Protein AF-A0A0R2QLJ0-F1 (afdb_monomer_lite)

Radius of gyration: 18.12 Å; chains: 1; bounding box: 37×54×50 Å

Secondary structure (DSSP, 8-state):
-----------S---HHHHHHHHHHHHHHHHHHHHHHHHHHHHHHHHHHHHHHHSB--HHHHHHHHHHHHHHHHHHHHHTTS--SPPPSSSPPTT------PPP--B--HHHHHHHHHHHHHHHHHHHHHHHHHHHHHHHHHHHHHHHS---HHHHHHHHHHHHHHHHHHHHHTTS--SPP-----------------PPPP-

Foldseek 3Di:
DAFFDDDFDFDFFDDLVLLVCLQVLLVVLVVVLVVLLVVLLVLLVVQLVVCLPPQFGDPVNLVSLQQSLQQLLQSLCSLLVRDRDRGDPTGDDPPDPRRGDDDFDGGHDNVLSVCLVVLCPVLVVVLVVLVVVSVVLSVVQSVCCNVPSGGDPVSNVSSVLSSSLVSQSSCSSSRRDSDRRDSDDDDNPPPPPPPPPDDDDDD

pLDDT: mean 75.76, std 16.88, range [31.5, 94.94]

Sequence (203 aa):
MTHPTLDVTNTPQRNRLTVAFRAILAIPHAVVLNIWDNLIQIVAVIQWFIILFTGKRNKGIWTLQNSWLSYAARVESYGALLYDKWPSFGEPTADDIIRYSFEYKAEASRASNFFRIILVIPAFFVYIFLVLCGIFVAVVSWFAILFTGRHSQGMFNFLLKVTRYSMSIRAYMALMTDEYPTTRVQPAAIAPRPATNWAPPTV

Structure (mmCIF, N/CA/C/O backbone):
data_AF-A0A0R2QLJ0-F1
#
_entry.id   AF-A0A0R2QLJ0-F1
#
loop_
_atom_site.group_PDB
_atom_site.id
_atom_site.type_symbol
_atom_site.label_atom_id
_atom_site.label_alt_id
_atom_site.label_comp_id
_atom_site.label_asym_id
_atom_site.label_entity_id
_atom_site.label_seq_id
_atom_site.pdbx_PDB_ins_code
_atom_site.Cartn_x
_atom_site.Cartn_y
_atom_site.Cartn_z
_atom_site.occupancy
_atom_site.B_iso_or_equiv
_atom_site.auth_seq_id
_atom_site.auth_comp_id
_atom_site.auth_asym_id
_atom_site.auth_atom_id
_atom_site.pdbx_PDB_model_num
ATOM 1 N N . MET A 1 1 ? -20.482 -0.252 -2.252 1.00 31.50 1 MET A N 1
ATOM 2 C CA . MET A 1 1 ? -19.374 -1.137 -2.675 1.00 31.50 1 MET A CA 1
ATOM 3 C C . MET A 1 1 ? -18.453 -0.261 -3.497 1.00 31.50 1 MET A C 1
ATOM 5 O O . MET A 1 1 ? -18.813 0.100 -4.607 1.00 31.50 1 MET A O 1
ATOM 9 N N . THR A 1 2 ? -17.380 0.234 -2.892 1.00 35.88 2 THR A N 1
ATOM 10 C CA . THR A 1 2 ? -16.581 1.349 -3.416 1.00 35.88 2 THR A CA 1
ATOM 11 C C . THR A 1 2 ? -15.132 0.897 -3.389 1.00 35.88 2 THR A C 1
ATOM 13 O O . THR A 1 2 ? -14.506 0.835 -2.331 1.00 35.88 2 THR A O 1
ATOM 16 N N . HIS A 1 3 ? -14.666 0.458 -4.559 1.00 37.94 3 HIS A N 1
ATOM 17 C CA . HIS A 1 3 ? -13.358 -0.146 -4.750 1.00 37.94 3 HIS A CA 1
ATOM 18 C C . HIS A 1 3 ? -12.415 0.869 -5.397 1.00 37.94 3 HIS A C 1
ATOM 20 O O . HIS A 1 3 ? -12.797 1.541 -6.353 1.00 37.94 3 HIS A O 1
ATOM 26 N N . PRO A 1 4 ? -11.182 0.965 -4.915 1.00 40.06 4 PRO A N 1
ATOM 27 C CA . PRO A 1 4 ? -10.188 1.866 -5.471 1.00 40.06 4 PRO A CA 1
ATOM 28 C C . PRO A 1 4 ? -9.694 1.431 -6.860 1.00 40.06 4 PRO A C 1
ATOM 30 O O . PRO A 1 4 ? -9.371 0.267 -7.111 1.00 40.06 4 PRO A O 1
ATOM 33 N N . THR A 1 5 ? -9.631 2.395 -7.776 1.00 42.91 5 THR A N 1
ATOM 34 C CA . THR A 1 5 ? -9.367 2.180 -9.201 1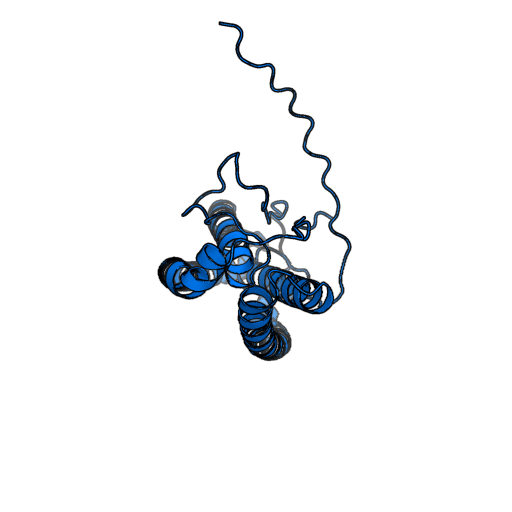.00 42.91 5 THR A CA 1
ATOM 35 C C . THR A 1 5 ? -7.965 2.627 -9.599 1.00 42.91 5 THR A C 1
ATOM 37 O O . THR A 1 5 ? -7.615 3.799 -9.492 1.00 42.91 5 THR A O 1
ATOM 40 N N . LEU A 1 6 ? -7.171 1.683 -10.104 1.00 45.69 6 LEU A N 1
ATOM 41 C CA . LEU A 1 6 ? -5.916 1.931 -10.815 1.00 45.69 6 LEU A CA 1
ATOM 42 C C . LEU A 1 6 ? -6.196 1.795 -12.318 1.00 45.69 6 LEU A C 1
ATOM 44 O O . LEU A 1 6 ? -6.151 0.672 -12.835 1.00 45.69 6 LEU A O 1
ATOM 48 N N . ASP A 1 7 ? -6.521 2.909 -12.981 1.00 43.34 7 ASP A N 1
ATOM 49 C CA . ASP A 1 7 ? -6.576 2.999 -14.444 1.00 43.34 7 ASP A CA 1
ATOM 50 C C . ASP A 1 7 ? -5.200 3.401 -14.966 1.00 43.34 7 ASP A C 1
ATOM 52 O O . ASP A 1 7 ? -4.747 4.536 -14.824 1.00 43.34 7 ASP A O 1
ATOM 56 N N . VAL A 1 8 ? -4.508 2.421 -15.537 1.00 49.94 8 VAL A N 1
ATOM 57 C CA . VAL A 1 8 ? -3.192 2.592 -16.138 1.00 49.94 8 VAL A CA 1
ATOM 58 C C . VAL A 1 8 ? -3.281 2.032 -17.552 1.00 49.94 8 VAL A C 1
ATOM 60 O O . VAL A 1 8 ? -3.382 0.821 -17.750 1.00 49.94 8 VAL A O 1
ATOM 63 N N . THR A 1 9 ? -3.294 2.911 -18.547 1.00 45.94 9 THR A N 1
ATOM 64 C CA . THR A 1 9 ? -3.249 2.540 -19.964 1.00 45.94 9 THR A CA 1
ATOM 65 C C . THR A 1 9 ? -1.813 2.202 -20.362 1.00 45.94 9 THR A C 1
ATOM 67 O O . THR A 1 9 ? -0.884 2.941 -20.043 1.00 45.94 9 THR A O 1
ATOM 70 N N . ASN A 1 10 ? -1.612 1.077 -21.057 1.00 44.88 10 ASN A N 1
ATOM 71 C CA . ASN A 1 10 ? -0.296 0.687 -21.568 1.00 44.88 10 ASN A CA 1
ATOM 72 C C . ASN A 1 10 ? 0.113 1.644 -22.701 1.00 44.88 10 ASN A C 1
ATOM 74 O O . ASN A 1 10 ? -0.479 1.621 -23.780 1.00 44.88 10 ASN A O 1
ATOM 78 N N . THR A 1 11 ? 1.102 2.501 -22.453 1.00 53.47 11 THR A N 1
ATOM 79 C CA . THR A 1 11 ? 1.698 3.368 -23.472 1.00 53.47 11 THR A CA 1
ATOM 80 C C . THR A 1 11 ? 2.686 2.558 -24.323 1.00 53.47 11 THR A C 1
ATOM 82 O O . THR A 1 11 ? 3.683 2.059 -23.797 1.00 53.47 11 THR A O 1
ATOM 85 N N . PRO A 1 12 ? 2.474 2.440 -25.649 1.00 50.03 12 PRO A N 1
ATOM 86 C CA . PRO A 1 12 ? 3.255 1.546 -26.509 1.00 50.03 12 PRO A CA 1
ATOM 87 C C . PRO A 1 12 ? 4.723 1.961 -26.713 1.00 50.03 12 PRO A C 1
ATOM 89 O O . PRO A 1 12 ? 5.496 1.175 -27.261 1.00 50.03 12 PRO A O 1
ATOM 92 N N . GLN A 1 13 ? 5.128 3.158 -26.278 1.00 51.59 13 GLN A N 1
ATOM 93 C CA . GLN A 1 13 ? 6.485 3.671 -26.456 1.00 51.59 13 GLN A CA 1
ATOM 94 C C . GLN A 1 13 ? 6.996 4.284 -25.149 1.00 51.59 13 GLN A C 1
ATOM 96 O O . GLN A 1 13 ? 6.605 5.383 -24.762 1.00 51.59 13 GLN A O 1
ATOM 101 N N . ARG A 1 14 ? 7.868 3.550 -24.450 1.00 58.75 14 ARG A N 1
ATOM 102 C CA . ARG A 1 14 ? 8.520 4.012 -23.217 1.00 58.75 14 ARG A CA 1
ATOM 103 C C . ARG A 1 14 ? 9.930 4.513 -23.487 1.00 58.75 14 ARG A C 1
ATOM 105 O O . ARG A 1 14 ? 10.692 3.883 -24.219 1.00 58.75 14 ARG A O 1
ATOM 112 N N . ASN A 1 15 ? 10.300 5.622 -22.847 1.00 64.81 15 ASN A N 1
ATOM 113 C CA . ASN A 1 15 ? 11.662 6.140 -22.910 1.00 64.81 15 ASN A CA 1
ATOM 114 C C . ASN A 1 15 ? 12.610 5.224 -22.114 1.00 64.81 15 ASN A C 1
ATOM 116 O O . ASN A 1 15 ? 12.485 5.077 -20.896 1.00 64.81 15 ASN A O 1
ATOM 120 N N . ARG A 1 16 ? 13.563 4.604 -22.819 1.00 68.88 16 ARG A N 1
ATOM 121 C CA . ARG A 1 16 ? 14.495 3.601 -22.278 1.00 68.88 16 ARG A CA 1
ATOM 122 C C . ARG A 1 16 ? 15.349 4.154 -21.136 1.00 68.88 16 ARG A C 1
ATOM 124 O O . ARG A 1 16 ? 15.587 3.444 -20.165 1.00 68.88 16 ARG A O 1
ATOM 131 N N . LEU A 1 17 ? 15.750 5.426 -21.217 1.00 62.66 17 LEU A N 1
ATOM 132 C CA . LEU A 1 17 ? 16.554 6.088 -20.183 1.00 62.66 17 LEU A CA 1
ATOM 133 C C . LEU A 1 17 ? 15.777 6.226 -18.871 1.00 62.66 17 LEU A C 1
ATOM 135 O O . LEU A 1 17 ? 16.282 5.868 -17.811 1.00 62.66 17 LEU A O 1
ATOM 139 N N . THR A 1 18 ? 14.518 6.660 -18.937 1.00 68.25 18 THR A N 1
ATOM 140 C CA . THR A 1 18 ? 13.661 6.789 -17.751 1.00 68.25 18 THR A CA 1
ATOM 141 C C . THR A 1 18 ? 13.428 5.435 -17.080 1.00 68.25 18 THR A C 1
ATOM 143 O O . THR A 1 18 ? 13.409 5.356 -15.856 1.00 68.25 18 THR A O 1
ATOM 146 N N . VAL A 1 19 ? 13.309 4.357 -17.863 1.00 72.00 19 VAL A N 1
ATOM 147 C CA . VAL A 1 19 ? 13.168 2.986 -17.346 1.00 72.00 19 VAL A CA 1
ATOM 148 C C . VAL A 1 19 ? 14.468 2.492 -16.708 1.00 72.00 19 VAL A C 1
ATOM 150 O O . VAL A 1 19 ? 14.417 1.924 -15.620 1.00 72.00 19 VAL A O 1
ATOM 153 N N . ALA A 1 20 ? 15.627 2.752 -17.323 1.00 74.88 20 ALA A N 1
ATOM 154 C CA . ALA A 1 20 ? 16.933 2.352 -16.794 1.00 74.88 20 ALA A CA 1
ATOM 155 C C . ALA A 1 20 ? 17.200 2.944 -15.401 1.00 74.88 20 ALA A C 1
ATOM 157 O O . ALA A 1 20 ? 17.499 2.210 -14.461 1.00 74.88 20 ALA A O 1
ATOM 158 N N . PHE A 1 21 ? 17.008 4.257 -15.241 1.00 79.25 21 PHE A N 1
ATOM 159 C CA . PHE A 1 21 ? 17.232 4.938 -13.961 1.00 79.25 21 PHE A CA 1
ATOM 160 C C . PHE A 1 21 ? 16.144 4.661 -12.924 1.00 79.25 21 PHE A C 1
ATOM 162 O O . PHE A 1 21 ? 16.343 4.913 -11.737 1.00 79.25 21 PHE A O 1
ATOM 169 N N . ARG A 1 22 ? 15.005 4.105 -13.339 1.00 79.19 22 ARG A N 1
ATOM 170 C CA . ARG A 1 22 ? 13.835 3.910 -12.484 1.00 79.19 22 ARG A CA 1
ATOM 171 C C . ARG A 1 22 ? 14.101 3.081 -11.235 1.00 79.19 22 ARG A C 1
ATOM 173 O O . ARG A 1 22 ? 13.560 3.402 -10.184 1.00 79.19 22 ARG A O 1
ATOM 180 N N . ALA A 1 23 ? 14.924 2.038 -11.347 1.00 75.56 23 ALA A N 1
ATOM 181 C CA . ALA A 1 23 ? 15.266 1.178 -10.217 1.00 75.56 23 ALA A CA 1
ATOM 182 C C . ALA A 1 23 ? 16.005 1.963 -9.121 1.00 75.56 23 ALA A C 1
ATOM 184 O O . ALA A 1 23 ? 15.660 1.850 -7.951 1.00 75.56 23 ALA A O 1
ATOM 185 N N . ILE A 1 24 ? 16.953 2.820 -9.513 1.00 82.25 24 ILE A N 1
ATOM 186 C CA . ILE A 1 24 ? 17.704 3.696 -8.599 1.00 82.25 24 ILE A CA 1
ATOM 187 C C . ILE A 1 24 ? 16.774 4.763 -8.015 1.00 82.25 24 ILE A C 1
ATOM 189 O O . ILE A 1 24 ? 16.741 5.001 -6.812 1.00 82.25 24 ILE A O 1
ATOM 193 N N . LEU A 1 25 ? 15.967 5.368 -8.879 1.00 83.56 25 LEU A N 1
ATOM 194 C CA . LEU A 1 25 ? 14.990 6.395 -8.545 1.00 83.56 25 LEU A CA 1
ATOM 195 C C . LEU A 1 25 ? 13.876 5.908 -7.601 1.00 83.56 25 LEU A C 1
ATOM 197 O O . LEU A 1 25 ? 13.294 6.705 -6.871 1.00 83.56 25 LEU A O 1
ATOM 201 N N . ALA A 1 26 ? 13.584 4.608 -7.586 1.00 81.94 26 ALA A N 1
ATOM 202 C CA . ALA A 1 26 ? 12.632 4.015 -6.657 1.00 81.94 26 ALA A CA 1
ATOM 203 C C . ALA A 1 26 ? 13.200 3.859 -5.234 1.00 81.94 26 ALA A C 1
ATOM 205 O O . ALA A 1 26 ? 12.416 3.765 -4.292 1.00 81.94 26 ALA A O 1
ATOM 206 N N . ILE A 1 27 ? 14.529 3.865 -5.048 1.00 85.38 27 ILE A N 1
ATOM 207 C CA . ILE A 1 27 ? 15.171 3.618 -3.744 1.00 85.38 27 ILE A CA 1
ATOM 208 C C . ILE A 1 27 ? 14.756 4.658 -2.688 1.00 85.38 27 ILE A C 1
ATOM 210 O O . ILE A 1 27 ? 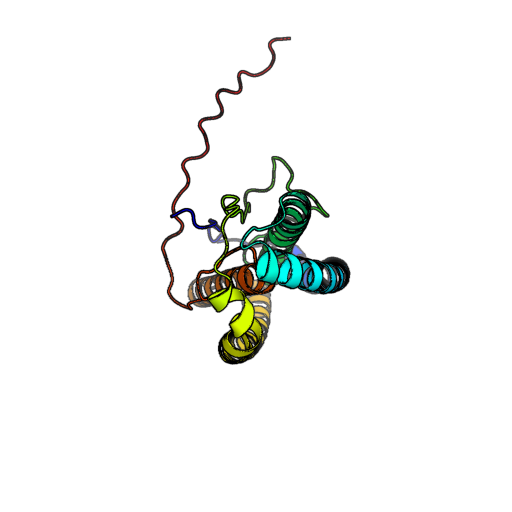14.312 4.240 -1.617 1.00 85.38 27 ILE A O 1
ATOM 214 N N . PRO A 1 28 ? 14.804 5.984 -2.946 1.00 87.75 28 PRO A N 1
ATOM 215 C CA . PRO A 1 28 ? 14.352 6.973 -1.964 1.00 87.75 28 PRO A CA 1
ATOM 216 C C . PRO A 1 28 ? 12.890 6.764 -1.554 1.00 87.75 28 PRO A C 1
ATOM 218 O O . PRO A 1 28 ? 12.556 6.822 -0.372 1.00 87.75 28 PRO A O 1
ATOM 221 N N . HIS A 1 29 ? 12.020 6.445 -2.517 1.00 85.19 29 HIS A N 1
ATOM 222 C CA . HIS A 1 29 ? 10.616 6.156 -2.237 1.00 85.19 29 HIS A CA 1
ATOM 223 C C . HIS A 1 29 ? 10.430 4.872 -1.431 1.00 85.19 29 HIS A C 1
ATOM 225 O O . HIS A 1 29 ? 9.579 4.850 -0.545 1.00 85.19 29 HIS A O 1
ATOM 231 N N . ALA A 1 30 ? 11.230 3.835 -1.690 1.00 84.62 30 ALA A N 1
ATOM 232 C CA . ALA A 1 30 ? 11.204 2.593 -0.929 1.00 84.62 30 ALA A CA 1
ATOM 233 C C . ALA A 1 30 ? 11.598 2.822 0.538 1.00 84.62 30 ALA A C 1
ATOM 235 O O . ALA A 1 30 ? 10.930 2.305 1.429 1.00 84.62 30 ALA A O 1
ATOM 236 N N . VAL A 1 31 ? 12.623 3.643 0.797 1.00 87.56 31 VAL A N 1
ATOM 237 C CA . VAL A 1 31 ? 13.039 4.004 2.164 1.00 87.56 31 VAL A CA 1
ATOM 238 C C . VAL A 1 31 ? 11.933 4.776 2.884 1.00 87.56 31 VAL A C 1
ATOM 240 O O . VAL A 1 31 ? 11.544 4.402 3.988 1.00 87.56 31 VAL A O 1
ATOM 243 N N . VAL A 1 32 ? 11.374 5.812 2.247 1.00 88.69 32 VAL A N 1
ATOM 244 C CA . VAL A 1 32 ? 10.276 6.601 2.831 1.00 88.69 32 VAL A CA 1
ATOM 245 C C . VAL A 1 32 ? 9.053 5.725 3.100 1.00 88.69 32 VAL A C 1
ATOM 247 O O . VAL A 1 32 ? 8.465 5.810 4.175 1.00 88.69 32 VAL A O 1
ATOM 250 N N . LEU A 1 33 ? 8.683 4.862 2.150 1.00 87.19 33 LEU A N 1
ATOM 251 C CA . LEU A 1 33 ? 7.556 3.951 2.312 1.00 87.19 33 LEU A CA 1
ATOM 252 C C . LEU A 1 33 ? 7.800 2.966 3.457 1.00 87.19 33 LEU A C 1
ATOM 254 O O . LEU A 1 33 ? 6.891 2.730 4.238 1.00 87.19 33 LEU A O 1
ATOM 258 N N . ASN A 1 34 ? 9.023 2.454 3.615 1.00 87.75 34 ASN A N 1
ATOM 259 C CA . ASN A 1 34 ? 9.358 1.549 4.710 1.00 87.75 34 ASN A CA 1
ATOM 260 C C . ASN A 1 34 ? 9.216 2.229 6.082 1.00 87.75 34 ASN A C 1
ATOM 262 O O . ASN A 1 34 ? 8.609 1.668 6.992 1.00 87.75 34 ASN A O 1
ATOM 266 N N . ILE A 1 35 ? 9.705 3.462 6.227 1.00 90.88 35 ILE A N 1
ATOM 267 C CA . ILE A 1 35 ? 9.542 4.241 7.465 1.00 90.88 35 ILE A CA 1
ATOM 268 C C . ILE A 1 35 ? 8.052 4.471 7.754 1.00 90.88 35 ILE A C 1
ATOM 270 O O . ILE A 1 35 ? 7.593 4.274 8.882 1.00 90.88 35 ILE A O 1
ATOM 274 N N . TRP A 1 36 ? 7.281 4.846 6.732 1.00 90.38 36 TRP A N 1
ATOM 275 C CA . TRP A 1 36 ? 5.857 5.123 6.890 1.00 90.38 36 TRP A CA 1
ATOM 276 C C . TRP A 1 36 ? 5.048 3.849 7.189 1.00 90.38 36 TRP A C 1
ATOM 278 O O . TRP A 1 36 ? 4.169 3.887 8.043 1.00 90.38 36 TRP A O 1
ATOM 288 N N . ASP A 1 37 ? 5.397 2.708 6.584 1.00 87.75 37 ASP A N 1
ATOM 289 C CA . ASP A 1 37 ? 4.817 1.387 6.870 1.00 87.75 37 ASP A CA 1
ATOM 290 C C . ASP A 1 37 ? 4.989 1.014 8.351 1.00 87.75 37 ASP A C 1
ATOM 292 O O . ASP A 1 37 ? 4.034 0.568 8.990 1.00 87.75 37 ASP A O 1
ATOM 296 N N . ASN A 1 38 ? 6.179 1.239 8.920 1.00 91.19 38 A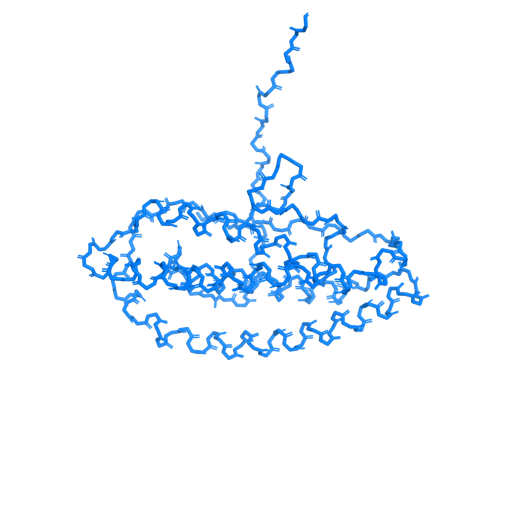SN A N 1
ATOM 297 C CA . ASN A 1 38 ? 6.439 0.994 10.341 1.00 91.19 38 ASN A CA 1
ATOM 298 C C . ASN A 1 38 ? 5.576 1.896 11.239 1.00 91.19 38 ASN A C 1
ATOM 300 O O . ASN A 1 38 ? 4.969 1.419 12.199 1.00 91.19 38 ASN A O 1
ATOM 304 N N . LEU A 1 39 ? 5.457 3.185 10.902 1.00 92.88 39 LEU A N 1
ATOM 305 C CA . LEU A 1 39 ? 4.575 4.107 11.624 1.00 92.88 39 LEU A CA 1
ATOM 306 C C . LEU A 1 39 ? 3.113 3.639 11.576 1.00 92.88 39 LEU A C 1
ATOM 308 O O . LEU A 1 39 ? 2.429 3.629 12.601 1.00 92.88 39 LEU A O 1
ATOM 312 N N . ILE A 1 40 ? 2.635 3.218 10.403 1.00 93.12 40 ILE A N 1
ATOM 313 C CA . ILE A 1 40 ? 1.267 2.722 10.241 1.00 93.12 40 ILE A CA 1
ATOM 314 C C . ILE A 1 40 ? 1.033 1.440 11.030 1.00 93.12 40 ILE A C 1
ATOM 316 O O . ILE A 1 40 ? -0.053 1.294 11.581 1.00 93.12 40 ILE A O 1
ATOM 320 N N . GLN A 1 41 ? 2.016 0.547 11.157 1.00 90.06 41 GLN A N 1
ATOM 321 C CA . GLN A 1 41 ? 1.879 -0.642 12.004 1.00 90.06 41 GLN A CA 1
ATOM 322 C C . GLN A 1 41 ? 1.674 -0.273 13.475 1.00 90.06 41 GLN A C 1
ATOM 324 O O . GLN A 1 41 ? 0.766 -0.803 14.113 1.00 90.06 41 GLN A O 1
ATOM 329 N N . ILE A 1 42 ? 2.444 0.682 13.999 1.00 93.94 42 ILE A N 1
ATOM 330 C CA . ILE A 1 42 ? 2.288 1.159 15.383 1.00 93.94 42 ILE A CA 1
ATOM 331 C C . ILE A 1 42 ? 0.883 1.741 15.584 1.00 93.94 42 ILE A C 1
ATOM 333 O O . ILE A 1 42 ? 0.166 1.385 16.520 1.00 93.94 42 ILE A O 1
ATOM 337 N N . VAL A 1 43 ? 0.454 2.602 14.662 1.00 94.94 43 VAL A N 1
ATOM 338 C CA . VAL A 1 43 ? -0.867 3.233 14.704 1.00 94.94 43 VAL A CA 1
ATOM 339 C C . VAL A 1 43 ? -1.999 2.206 14.520 1.00 94.94 43 VAL A C 1
ATOM 341 O O . VAL A 1 43 ? -3.050 2.319 15.153 1.00 94.94 43 VAL A O 1
ATOM 344 N N . ALA A 1 44 ? -1.791 1.171 13.705 1.00 92.94 44 ALA A N 1
ATOM 345 C CA . ALA A 1 44 ? -2.743 0.086 13.493 1.00 92.94 44 ALA A CA 1
ATOM 346 C C . ALA A 1 44 ? -2.946 -0.750 14.760 1.00 92.94 44 ALA A C 1
ATOM 348 O O . ALA A 1 44 ? -4.078 -1.134 15.041 1.00 92.94 44 ALA A O 1
ATOM 349 N N . VAL A 1 45 ? -1.900 -0.973 15.565 1.00 93.88 45 VAL A N 1
ATOM 350 C CA . VAL A 1 45 ? -2.029 -1.633 16.876 1.00 93.88 45 VAL A CA 1
ATOM 351 C C . VAL A 1 45 ? -2.915 -0.807 17.810 1.00 93.88 45 VAL A C 1
ATOM 353 O O . VAL A 1 45 ? -3.817 -1.352 18.445 1.00 93.88 45 VAL A O 1
ATOM 356 N N . ILE A 1 46 ? -2.739 0.518 17.844 1.00 94.69 46 ILE A N 1
ATOM 357 C CA . ILE A 1 46 ? -3.608 1.413 18.626 1.00 94.69 46 ILE A CA 1
ATOM 358 C C . ILE A 1 46 ? -5.059 1.309 18.133 1.00 94.69 46 ILE A C 1
ATOM 360 O O . ILE A 1 46 ? -5.980 1.110 18.928 1.00 94.69 46 ILE A O 1
ATOM 364 N N . GLN A 1 47 ? -5.276 1.384 16.816 1.00 93.38 47 GLN A N 1
ATOM 365 C CA . GLN A 1 47 ? -6.604 1.236 16.217 1.00 93.38 47 GLN A CA 1
ATOM 366 C C . GLN A 1 47 ? -7.226 -0.140 16.492 1.00 93.38 47 GLN A C 1
ATOM 368 O O . GLN A 1 47 ? -8.434 -0.222 16.714 1.00 93.38 47 GLN A O 1
ATOM 373 N N . TRP A 1 48 ? -6.426 -1.206 16.537 1.00 94.56 48 TRP A N 1
ATOM 374 C CA . TRP A 1 48 ? -6.886 -2.553 16.857 1.00 94.56 48 TRP A CA 1
ATOM 375 C C . TRP A 1 48 ? -7.512 -2.613 18.248 1.00 94.56 48 TRP A C 1
ATOM 377 O O . TRP A 1 48 ? -8.619 -3.137 18.382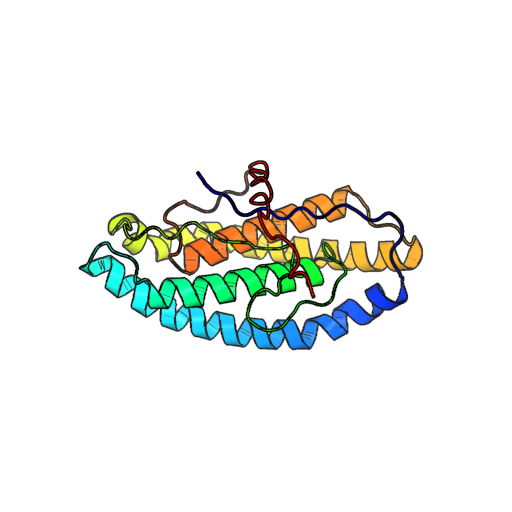 1.00 94.56 48 TRP A O 1
ATOM 387 N N . PHE A 1 49 ? -6.875 -2.008 19.258 1.00 94.75 49 PHE A N 1
ATOM 388 C CA . PHE A 1 49 ? -7.453 -1.901 20.600 1.00 94.75 49 PHE A CA 1
ATOM 389 C C . PHE A 1 49 ? -8.712 -1.031 20.609 1.00 94.75 49 PHE A C 1
ATOM 391 O O . PHE A 1 49 ? -9.728 -1.436 21.174 1.00 94.75 49 PHE A O 1
ATOM 398 N N . ILE A 1 50 ? -8.688 0.128 19.940 1.00 92.25 50 ILE A N 1
ATOM 399 C CA . ILE A 1 50 ? -9.863 1.009 19.844 1.00 92.25 50 ILE A CA 1
ATOM 400 C C . ILE A 1 50 ? -11.061 0.238 19.279 1.00 92.25 50 ILE A C 1
ATOM 402 O O . ILE A 1 50 ? -12.137 0.259 19.876 1.00 92.25 50 ILE A O 1
ATOM 406 N N . ILE A 1 51 ? -10.884 -0.485 18.173 1.00 93.25 51 ILE A N 1
ATOM 407 C CA . ILE A 1 51 ? -11.948 -1.276 17.547 1.00 93.25 51 ILE A CA 1
ATOM 408 C C . ILE A 1 51 ? -12.368 -2.436 18.449 1.00 93.25 51 ILE A C 1
ATOM 410 O O . ILE A 1 51 ? -13.562 -2.709 18.569 1.00 93.25 51 ILE A O 1
ATOM 414 N N . LEU A 1 52 ? -11.427 -3.100 19.123 1.00 92.81 52 LEU A N 1
ATOM 415 C CA . LEU A 1 52 ? -11.744 -4.203 20.025 1.00 92.81 52 LEU A CA 1
ATOM 416 C C . LEU A 1 52 ? -12.669 -3.764 21.164 1.00 92.81 52 LEU A C 1
ATOM 418 O O . LEU A 1 52 ? -13.584 -4.512 21.502 1.00 92.81 52 LEU A O 1
ATOM 422 N N . PHE A 1 53 ? -12.487 -2.567 21.728 1.00 92.38 53 PHE A N 1
ATOM 423 C CA . PHE A 1 53 ? -13.330 -2.063 22.819 1.00 92.38 53 PHE A CA 1
ATOM 424 C C . PHE A 1 53 ? -14.592 -1.346 22.332 1.00 92.38 53 PHE A C 1
ATOM 426 O O . PHE A 1 53 ? -15.666 -1.564 22.887 1.00 92.38 53 PHE A O 1
ATOM 433 N N . THR A 1 54 ? -14.487 -0.520 21.289 1.00 91.81 54 THR A N 1
ATOM 434 C CA . THR A 1 54 ? -15.577 0.373 20.856 1.00 91.81 54 THR A CA 1
ATOM 435 C C . THR A 1 54 ? -16.405 -0.171 19.693 1.00 91.81 54 THR A C 1
ATOM 437 O O . THR A 1 54 ? -17.510 0.312 19.457 1.00 91.81 54 THR A O 1
ATOM 440 N N . GLY A 1 55 ? -15.877 -1.134 18.929 1.00 90.56 55 GLY A N 1
ATOM 441 C CA . GLY A 1 55 ? -16.447 -1.550 17.643 1.00 90.56 55 GLY A CA 1
ATOM 442 C C . GLY A 1 55 ? -16.404 -0.459 16.565 1.00 90.56 55 GLY A C 1
ATOM 443 O O . GLY A 1 55 ? -17.051 -0.602 15.529 1.00 90.56 55 GLY A O 1
ATOM 444 N N . LYS A 1 56 ? -15.677 0.645 16.800 1.00 90.50 56 LYS A N 1
ATOM 445 C CA . LYS A 1 56 ? -15.614 1.795 15.897 1.00 90.50 56 LYS A CA 1
ATOM 446 C C . LYS A 1 56 ? -14.177 2.115 15.494 1.00 90.50 56 LYS A C 1
ATOM 448 O O . LYS A 1 56 ? -13.264 2.071 16.315 1.00 90.50 56 LYS A O 1
ATOM 453 N N . ARG A 1 57 ? -13.975 2.463 14.223 1.00 90.06 57 ARG A N 1
ATOM 454 C CA . ARG A 1 57 ? -12.709 2.993 13.702 1.00 90.06 57 ARG A CA 1
ATOM 455 C C . ARG A 1 57 ? -12.532 4.439 14.155 1.00 90.06 57 ARG A C 1
ATOM 457 O O . ARG A 1 57 ? -13.499 5.195 14.241 1.00 90.06 57 ARG A O 1
ATOM 464 N N . ASN A 1 58 ? -11.291 4.835 14.422 1.00 93.56 58 ASN A N 1
ATOM 465 C CA . ASN A 1 58 ? -10.972 6.221 14.737 1.00 93.56 58 ASN A CA 1
ATOM 466 C C . ASN A 1 58 ? -10.770 7.009 13.435 1.00 93.56 58 ASN A C 1
ATOM 468 O O . ASN A 1 58 ? -9.957 6.629 12.596 1.00 93.56 58 ASN A O 1
ATOM 472 N N . LYS A 1 59 ? -11.483 8.129 13.278 1.00 89.19 59 LYS A N 1
ATOM 473 C CA . LYS A 1 59 ? -11.410 8.945 12.058 1.00 89.19 59 LYS A CA 1
ATOM 474 C C . LYS A 1 59 ? -10.021 9.546 11.824 1.00 89.19 59 LYS A C 1
ATOM 476 O O . LYS A 1 59 ? -9.564 9.552 10.691 1.00 89.19 59 LYS A O 1
ATOM 481 N N . GLY A 1 60 ? -9.348 10.033 12.868 1.00 88.31 60 GLY A N 1
ATOM 482 C CA . GLY A 1 60 ? -8.027 10.658 12.747 1.00 88.31 60 GLY A CA 1
ATOM 483 C C . GLY A 1 60 ? -6.957 9.665 12.299 1.00 88.31 60 GLY A C 1
ATOM 484 O O . GLY A 1 60 ? -6.209 9.940 11.363 1.00 88.31 60 GLY A O 1
ATOM 485 N N . ILE A 1 61 ? -6.949 8.477 12.909 1.00 90.38 61 ILE A N 1
ATOM 486 C CA . ILE A 1 61 ? -6.060 7.387 12.494 1.00 90.38 61 ILE A CA 1
ATOM 487 C C . ILE A 1 61 ? -6.368 6.954 11.058 1.00 90.38 61 ILE A C 1
ATOM 489 O O . ILE A 1 61 ? -5.455 6.830 10.244 1.00 90.38 61 ILE A O 1
ATOM 493 N N . TRP A 1 62 ? -7.646 6.760 10.732 1.00 88.19 62 TRP A N 1
ATOM 494 C CA . TRP A 1 62 ? -8.046 6.342 9.394 1.00 88.19 62 TRP A CA 1
ATOM 495 C C . TRP A 1 62 ? -7.614 7.350 8.322 1.00 88.19 62 TRP A C 1
ATOM 497 O O . TRP A 1 62 ? -7.142 6.938 7.266 1.00 88.19 62 TRP A O 1
ATOM 507 N N . THR A 1 63 ? -7.710 8.659 8.589 1.00 86.62 63 THR A N 1
ATOM 508 C CA . THR A 1 63 ? -7.238 9.698 7.659 1.00 86.62 63 THR A CA 1
ATOM 509 C C . THR A 1 63 ? -5.744 9.549 7.382 1.00 86.62 63 THR A C 1
ATOM 511 O O . THR A 1 63 ? -5.352 9.505 6.220 1.00 86.62 63 THR A O 1
ATOM 514 N N . LEU A 1 64 ? -4.922 9.381 8.426 1.00 88.62 64 LEU A N 1
ATOM 515 C CA . LEU A 1 64 ? -3.480 9.157 8.278 1.00 88.62 64 LEU A CA 1
ATOM 516 C C . LEU A 1 64 ? -3.180 7.890 7.459 1.00 88.62 64 LEU A C 1
ATOM 518 O O . LEU A 1 64 ? -2.340 7.906 6.558 1.00 88.62 64 LEU A O 1
ATOM 522 N N . GLN A 1 65 ? -3.882 6.795 7.755 1.00 88.19 65 GLN A N 1
ATOM 523 C CA . GLN A 1 65 ? -3.748 5.530 7.030 1.00 88.19 65 GLN A CA 1
ATOM 524 C C . GLN A 1 65 ? -4.164 5.669 5.560 1.00 88.19 65 GLN A C 1
ATOM 526 O O . GLN A 1 65 ? -3.527 5.091 4.685 1.00 88.19 65 GLN A O 1
ATOM 531 N N . ASN A 1 66 ? -5.190 6.465 5.261 1.00 84.62 66 ASN A N 1
ATOM 532 C CA . ASN A 1 66 ? -5.639 6.712 3.895 1.00 84.62 66 ASN A CA 1
ATOM 533 C C . ASN A 1 66 ? -4.611 7.514 3.076 1.00 84.62 66 ASN A C 1
ATOM 535 O O . ASN A 1 66 ? -4.377 7.195 1.905 1.00 84.62 66 ASN A O 1
ATOM 539 N N . SER A 1 67 ? -3.959 8.506 3.686 1.00 83.62 67 SER A N 1
ATOM 540 C CA . SER A 1 67 ? -2.865 9.260 3.059 1.00 83.62 67 SER A CA 1
ATOM 541 C C . SER A 1 67 ? -1.674 8.355 2.741 1.00 83.62 67 SER A C 1
ATOM 543 O O . SER A 1 67 ? -1.175 8.348 1.613 1.00 83.62 67 SER A O 1
ATOM 545 N N . TRP A 1 68 ? -1.281 7.516 3.704 1.00 86.19 68 TRP A N 1
ATOM 546 C CA . TRP A 1 68 ? -0.247 6.501 3.509 1.00 86.19 68 TRP A CA 1
ATOM 547 C C . TRP A 1 68 ? -0.597 5.522 2.384 1.00 86.19 68 TRP A C 1
ATOM 549 O O . TRP A 1 68 ? 0.224 5.286 1.500 1.00 86.19 68 TRP A O 1
ATOM 559 N N . LEU A 1 69 ? -1.817 4.978 2.374 1.00 84.75 69 LEU A N 1
ATOM 560 C CA . LEU A 1 69 ? -2.248 3.999 1.377 1.00 84.75 69 LEU A CA 1
ATOM 561 C C . LEU A 1 69 ? -2.243 4.596 -0.036 1.00 84.75 69 LEU A C 1
ATOM 563 O O . LEU A 1 69 ? -1.824 3.946 -0.995 1.00 84.75 69 LEU A O 1
ATOM 567 N N . SER A 1 70 ? -2.642 5.862 -0.156 1.00 81.75 70 SER A N 1
ATOM 568 C CA . SER A 1 70 ? -2.575 6.599 -1.416 1.00 81.75 70 SER A CA 1
ATOM 569 C C . SER A 1 70 ? -1.131 6.782 -1.892 1.00 81.75 70 SER A C 1
ATOM 571 O O . SER A 1 70 ? -0.853 6.608 -3.079 1.00 81.75 70 SER A O 1
ATOM 573 N N . TYR A 1 71 ? -0.200 7.105 -0.989 1.00 83.25 71 TYR A N 1
ATOM 574 C CA . TYR A 1 71 ? 1.225 7.205 -1.316 1.00 83.25 71 TYR A CA 1
ATOM 575 C C . TYR A 1 71 ? 1.824 5.846 -1.707 1.00 83.25 71 TYR A C 1
ATOM 577 O O . TYR A 1 71 ? 2.486 5.743 -2.742 1.00 83.25 71 TYR A O 1
ATOM 585 N N . ALA A 1 72 ? 1.522 4.787 -0.949 1.00 84.75 72 ALA A N 1
ATOM 586 C CA . ALA A 1 72 ? 1.938 3.418 -1.246 1.00 84.75 72 ALA A CA 1
ATOM 587 C C . ALA A 1 72 ? 1.490 2.985 -2.650 1.00 84.75 72 ALA A C 1
ATOM 589 O O . ALA A 1 72 ? 2.291 2.445 -3.411 1.00 84.75 72 ALA A O 1
ATOM 590 N N . ALA A 1 73 ? 0.246 3.293 -3.033 1.00 82.94 73 ALA A N 1
ATOM 591 C CA . ALA A 1 73 ? -0.287 2.985 -4.359 1.00 82.94 73 ALA A CA 1
ATOM 592 C C . ALA A 1 73 ? 0.513 3.644 -5.491 1.00 82.94 73 ALA A C 1
ATOM 594 O O . ALA A 1 73 ? 0.772 3.003 -6.514 1.00 82.94 73 ALA A O 1
ATOM 595 N N . ARG A 1 74 ? 0.940 4.902 -5.312 1.00 83.19 74 ARG A N 1
ATOM 596 C CA . ARG A 1 74 ? 1.761 5.622 -6.300 1.00 83.19 74 ARG A CA 1
ATOM 597 C C . ARG A 1 74 ? 3.165 5.033 -6.400 1.00 83.19 74 ARG A C 1
ATOM 599 O O . ARG A 1 74 ? 3.628 4.761 -7.506 1.00 83.19 74 ARG A O 1
ATOM 606 N N . VAL A 1 75 ? 3.816 4.792 -5.260 1.00 83.31 75 VAL A N 1
ATOM 607 C CA . VAL A 1 75 ? 5.174 4.229 -5.207 1.00 83.31 75 VAL A CA 1
ATOM 608 C C . VAL A 1 75 ? 5.213 2.819 -5.789 1.00 83.31 75 VAL A C 1
ATOM 610 O O . VAL A 1 75 ? 6.063 2.537 -6.632 1.00 83.31 75 VAL A O 1
ATOM 613 N N . GLU A 1 76 ? 4.278 1.946 -5.410 1.00 79.81 76 GLU A N 1
ATOM 614 C CA . GLU A 1 76 ? 4.227 0.585 -5.948 1.00 79.81 76 GLU A CA 1
ATOM 615 C C . GLU A 1 76 ? 3.899 0.571 -7.439 1.00 79.81 76 GLU A C 1
ATOM 617 O O . GLU A 1 76 ? 4.536 -0.164 -8.185 1.00 79.81 76 GLU A O 1
ATOM 622 N N . SER A 1 77 ? 2.973 1.412 -7.910 1.00 80.69 77 SER A N 1
ATOM 623 C CA . SER A 1 77 ? 2.664 1.496 -9.346 1.00 80.69 77 SER A CA 1
ATOM 624 C C . SER A 1 77 ? 3.845 2.031 -10.161 1.00 80.69 77 SER A C 1
ATOM 626 O O . SER A 1 77 ? 4.064 1.601 -11.297 1.00 80.69 77 SER A O 1
ATOM 628 N N . TYR A 1 78 ? 4.632 2.947 -9.590 1.00 82.56 78 TYR A N 1
ATOM 629 C CA . TYR A 1 78 ? 5.863 3.432 -10.204 1.00 82.56 78 TYR A CA 1
ATOM 630 C C . TYR A 1 78 ? 6.948 2.346 -10.227 1.00 82.56 78 TYR A C 1
ATOM 632 O O . TYR A 1 78 ? 7.546 2.109 -11.277 1.00 82.56 78 TYR A O 1
ATOM 640 N N . GLY A 1 79 ? 7.185 1.657 -9.108 1.00 80.94 79 GLY A N 1
ATOM 641 C CA . GLY A 1 79 ? 8.185 0.589 -9.001 1.00 80.94 79 GLY A CA 1
ATOM 642 C C . GLY A 1 79 ? 7.847 -0.638 -9.852 1.00 80.94 79 GLY A C 1
ATOM 643 O O . GLY A 1 79 ? 8.717 -1.189 -10.521 1.00 80.94 79 GLY A O 1
ATOM 644 N N . ALA A 1 80 ? 6.567 -1.006 -9.920 1.00 79.12 80 ALA A N 1
ATOM 645 C CA . ALA A 1 80 ? 6.057 -2.116 -10.722 1.00 79.12 80 ALA A CA 1
ATOM 646 C C . ALA A 1 80 ? 5.958 -1.792 -12.221 1.00 79.12 80 ALA A C 1
ATOM 648 O O . ALA A 1 80 ? 5.316 -2.530 -12.964 1.00 79.12 80 ALA A O 1
ATOM 649 N N . LEU A 1 81 ? 6.557 -0.689 -12.691 1.00 78.25 81 LEU A N 1
ATOM 650 C CA . LEU A 1 81 ? 6.538 -0.303 -14.103 1.00 78.25 81 LEU A CA 1
ATOM 651 C C . LEU A 1 81 ? 5.110 -0.185 -14.660 1.00 78.25 81 LEU A C 1
ATOM 653 O O . LEU A 1 81 ? 4.897 -0.381 -15.858 1.00 78.25 81 LEU A O 1
ATOM 657 N N . LEU A 1 82 ? 4.124 0.146 -13.828 1.00 74.75 82 LEU A N 1
ATOM 658 C CA . LEU A 1 82 ? 2.758 0.391 -14.279 1.00 74.75 82 LEU A CA 1
ATOM 659 C C . LEU A 1 82 ? 2.628 1.854 -14.703 1.00 74.75 82 LEU A C 1
ATOM 661 O O . LEU A 1 82 ? 2.201 2.124 -15.817 1.00 74.75 82 LEU A O 1
ATOM 665 N N . TYR A 1 83 ? 3.113 2.794 -13.893 1.00 72.69 83 TYR A N 1
ATOM 666 C CA . TYR A 1 83 ? 2.807 4.216 -14.064 1.00 72.69 83 TYR A CA 1
ATOM 667 C C . TYR A 1 83 ? 4.046 5.109 -14.174 1.00 72.69 83 TYR A C 1
ATOM 669 O O . TYR A 1 83 ? 4.781 5.216 -13.206 1.00 72.69 83 TYR A O 1
ATOM 677 N N . ASP A 1 84 ? 4.289 5.760 -15.319 1.00 67.94 84 ASP A N 1
ATOM 678 C CA . ASP A 1 84 ? 5.568 6.422 -15.672 1.00 67.94 84 ASP A CA 1
ATOM 679 C C . ASP A 1 84 ? 5.905 7.741 -14.960 1.00 67.94 84 ASP A C 1
ATOM 681 O O . ASP A 1 84 ? 7.078 8.116 -14.925 1.00 67.94 84 ASP A O 1
ATOM 685 N N . LYS A 1 85 ? 4.932 8.436 -14.365 1.00 74.00 85 LYS A N 1
ATOM 686 C CA . LYS A 1 85 ? 5.180 9.724 -13.697 1.00 74.00 85 LYS A CA 1
ATOM 687 C C . LYS A 1 85 ? 5.805 9.506 -12.315 1.00 74.00 85 LYS A C 1
ATOM 689 O O . LYS A 1 85 ? 5.387 8.618 -11.573 1.00 74.00 85 LYS A O 1
ATOM 694 N N . TRP A 1 86 ? 6.788 10.341 -11.978 1.00 69.25 86 TRP A N 1
ATOM 695 C CA . TRP A 1 86 ? 7.423 10.363 -10.659 1.00 69.25 86 TRP A CA 1
ATOM 696 C C . TRP A 1 86 ? 6.378 10.531 -9.542 1.00 69.25 86 TRP A C 1
ATOM 698 O O . TRP A 1 86 ? 5.569 11.460 -9.633 1.00 69.25 86 TRP A O 1
ATOM 708 N N . PRO A 1 87 ? 6.372 9.679 -8.500 1.00 74.44 87 PRO A N 1
ATOM 709 C CA . PRO A 1 87 ? 5.378 9.773 -7.443 1.00 74.44 87 PRO A CA 1
ATOM 710 C C . PRO A 1 87 ? 5.653 10.969 -6.522 1.00 74.44 87 PRO A C 1
ATOM 712 O O . PRO A 1 87 ? 6.756 11.161 -6.013 1.00 74.44 87 PRO A O 1
ATOM 715 N N . SER A 1 88 ? 4.620 11.772 -6.279 1.00 78.62 88 SER A N 1
ATOM 716 C CA . SER A 1 88 ? 4.628 12.841 -5.277 1.00 78.62 88 SER A CA 1
ATOM 717 C C . SER A 1 88 ? 4.818 12.267 -3.866 1.00 78.62 88 SER A C 1
ATOM 719 O O . SER A 1 88 ? 4.192 11.265 -3.499 1.00 78.62 88 SER A O 1
ATOM 721 N N . PHE A 1 89 ? 5.662 12.910 -3.054 1.00 76.38 89 PHE A N 1
ATOM 722 C CA . PHE A 1 89 ? 5.779 12.589 -1.631 1.00 76.38 89 PHE A CA 1
ATOM 723 C C . PHE A 1 89 ? 4.534 13.063 -0.872 1.00 76.38 89 PHE A C 1
ATOM 725 O O . PHE A 1 89 ? 4.098 14.197 -1.048 1.00 76.38 89 PHE A O 1
ATOM 732 N N . GLY A 1 90 ? 3.994 12.217 0.009 1.00 70.62 90 GLY A N 1
ATOM 733 C CA . GLY A 1 90 ? 2.924 12.613 0.927 1.00 70.62 90 GLY A CA 1
ATOM 734 C C . GLY A 1 90 ? 1.516 12.550 0.327 1.00 70.62 90 GLY A C 1
ATOM 735 O O . GLY A 1 90 ? 1.089 11.501 -0.159 1.00 70.62 90 GLY A O 1
ATOM 736 N N . GLU A 1 91 ? 0.769 13.651 0.423 1.00 66.00 91 GLU A N 1
ATOM 737 C CA . GLU A 1 91 ? -0.635 13.729 -0.006 1.00 66.00 91 GLU A CA 1
ATOM 738 C C . GLU A 1 91 ? -0.791 13.695 -1.539 1.00 66.00 91 GLU A C 1
ATOM 740 O O . GLU A 1 91 ? 0.099 14.152 -2.258 1.00 66.00 91 GLU A O 1
ATOM 745 N N . PRO A 1 92 ? -1.909 13.162 -2.071 1.00 64.44 92 PRO A N 1
ATOM 746 C CA . PRO A 1 92 ? -2.174 13.163 -3.506 1.00 64.44 92 PRO A CA 1
ATOM 747 C C . PRO A 1 92 ? -2.382 14.586 -4.037 1.00 64.44 92 PRO A C 1
ATOM 749 O O . PRO A 1 92 ? -3.298 15.296 -3.609 1.00 64.44 92 PRO A O 1
ATOM 752 N N . THR A 1 93 ? -1.610 14.970 -5.047 1.00 61.81 93 THR A N 1
ATOM 753 C CA . THR A 1 93 ? -1.805 16.238 -5.761 1.00 61.81 93 THR A CA 1
ATOM 754 C C . THR A 1 93 ? -3.021 16.131 -6.698 1.00 61.81 93 THR A C 1
ATOM 756 O O . THR A 1 93 ? -3.495 15.035 -7.016 1.00 61.81 93 THR A O 1
ATOM 759 N N . ALA A 1 94 ? -3.572 17.258 -7.162 1.00 58.75 94 ALA A N 1
ATOM 760 C CA . ALA A 1 94 ? -4.633 17.278 -8.187 1.00 58.75 94 ALA A CA 1
ATOM 761 C C . ALA A 1 94 ? -4.243 16.506 -9.468 1.00 58.75 94 ALA A C 1
ATOM 763 O O . ALA A 1 94 ? -5.088 15.946 -10.157 1.00 58.75 94 ALA A O 1
ATOM 764 N N . ASP A 1 95 ? -2.939 16.426 -9.713 1.00 54.22 95 ASP A N 1
ATOM 765 C CA . ASP A 1 95 ? -2.279 15.760 -10.828 1.00 54.22 95 ASP A CA 1
ATOM 766 C C . ASP A 1 95 ? -2.105 14.235 -10.668 1.00 54.22 95 ASP A C 1
ATOM 768 O O . ASP A 1 95 ? -1.607 13.573 -11.586 1.00 54.22 95 ASP A O 1
ATOM 772 N N . ASP A 1 96 ? -2.455 13.677 -9.502 1.00 54.16 96 ASP A N 1
ATOM 773 C CA . ASP A 1 96 ? -2.341 12.250 -9.204 1.00 54.16 96 ASP A CA 1
ATOM 774 C C . ASP A 1 96 ? -3.645 11.519 -9.553 1.00 54.16 96 ASP A C 1
ATOM 776 O O . ASP A 1 96 ? -4.651 11.605 -8.846 1.00 54.16 96 ASP A O 1
ATOM 780 N N . ILE A 1 97 ? -3.605 10.761 -10.653 1.00 49.06 97 ILE A N 1
ATOM 781 C CA . ILE A 1 97 ? -4.729 9.946 -11.151 1.00 49.06 97 ILE A CA 1
ATOM 782 C C . ILE A 1 97 ? -4.974 8.731 -10.236 1.00 49.06 97 ILE A C 1
ATOM 784 O O . ILE A 1 97 ? -6.095 8.242 -10.109 1.00 49.06 97 ILE A O 1
ATOM 788 N N . ILE A 1 98 ? -3.931 8.254 -9.553 1.00 54.31 98 ILE A N 1
ATOM 789 C CA . ILE A 1 98 ? -4.002 7.106 -8.648 1.00 54.31 98 ILE A CA 1
ATOM 790 C C . ILE A 1 98 ? -4.472 7.579 -7.268 1.00 54.31 98 ILE A C 1
ATOM 792 O O . ILE A 1 98 ? -3.672 7.974 -6.418 1.00 54.31 98 ILE A O 1
ATOM 796 N N . ARG A 1 99 ? -5.787 7.518 -7.041 1.00 54.41 99 ARG A N 1
ATOM 797 C CA . ARG A 1 99 ? -6.409 7.694 -5.722 1.00 54.41 99 ARG A CA 1
ATOM 798 C C . ARG A 1 99 ? -6.987 6.362 -5.267 1.00 54.41 99 ARG A C 1
ATOM 800 O O . ARG A 1 99 ? -8.106 5.997 -5.611 1.00 54.41 99 ARG A O 1
ATOM 807 N N . TYR A 1 100 ? -6.190 5.615 -4.509 1.00 57.19 100 TYR A N 1
ATOM 808 C CA . TYR A 1 100 ? -6.656 4.399 -3.854 1.00 57.19 100 TYR A CA 1
ATOM 809 C C . TYR A 1 100 ? -7.304 4.795 -2.520 1.00 57.19 100 TYR A C 1
ATOM 811 O O . TYR A 1 100 ? -6.630 4.829 -1.495 1.00 57.19 100 TYR A O 1
ATOM 819 N N . SER A 1 101 ? -8.590 5.162 -2.536 1.00 56.56 101 SER A N 1
ATOM 820 C CA . SER A 1 101 ? -9.337 5.517 -1.323 1.00 56.56 101 SER A CA 1
ATOM 821 C C . SER A 1 101 ? -10.476 4.542 -1.050 1.00 56.56 101 SER A C 1
ATOM 823 O O . SER A 1 101 ? -11.190 4.113 -1.957 1.00 56.56 101 SER A O 1
ATOM 825 N N . PHE A 1 102 ? -10.666 4.221 0.226 1.00 61.53 102 PHE A N 1
ATOM 826 C CA . PHE A 1 102 ? -11.894 3.597 0.707 1.00 61.53 102 PHE A CA 1
ATOM 827 C C . PHE A 1 102 ? -12.838 4.674 1.222 1.00 61.53 102 PHE A C 1
ATOM 829 O O . PHE A 1 102 ? -12.412 5.745 1.649 1.00 61.53 102 PHE A O 1
ATOM 836 N N . GLU A 1 103 ? -14.131 4.387 1.216 1.00 68.62 103 GLU A N 1
ATOM 837 C CA . GLU A 1 103 ? -15.086 5.204 1.951 1.00 68.62 103 GLU A CA 1
ATOM 838 C C . GLU A 1 103 ? -14.902 4.960 3.455 1.00 68.62 103 GLU A C 1
ATOM 840 O O . GLU A 1 103 ? -14.822 3.809 3.898 1.00 68.62 103 GLU A O 1
ATOM 845 N N . TYR A 1 104 ? -14.807 6.031 4.247 1.00 73.81 104 TYR A N 1
ATOM 846 C CA . TYR A 1 104 ? -14.667 5.904 5.695 1.00 73.81 104 TYR A CA 1
ATOM 847 C C . TYR A 1 104 ? -15.906 5.226 6.284 1.00 73.81 104 TYR A C 1
ATOM 849 O O . TYR A 1 104 ? -17.006 5.777 6.262 1.00 73.81 104 TYR A O 1
ATOM 857 N N . LYS A 1 105 ? -15.707 4.045 6.870 1.00 81.06 105 LYS A N 1
ATOM 858 C CA . LYS A 1 105 ? -16.732 3.332 7.633 1.00 81.06 105 LYS A CA 1
ATOM 859 C C . LYS A 1 105 ? -16.364 3.340 9.104 1.00 81.06 105 LYS A C 1
ATOM 861 O O . LYS A 1 105 ? -15.368 2.732 9.502 1.00 81.06 105 LYS A O 1
ATOM 866 N N . ALA A 1 106 ? -17.191 4.007 9.905 1.00 85.44 106 ALA A N 1
ATOM 867 C CA . ALA A 1 106 ? -16.999 4.066 11.347 1.00 85.44 106 ALA A CA 1
ATOM 868 C C . ALA A 1 106 ? -17.149 2.684 11.993 1.00 85.44 106 ALA A C 1
ATOM 870 O O . ALA A 1 106 ? -16.392 2.365 12.895 1.00 85.44 106 ALA A O 1
ATOM 871 N N . GLU A 1 107 ? -18.081 1.853 11.536 1.00 85.62 107 GLU A N 1
ATOM 872 C CA . GLU A 1 107 ? -18.360 0.552 12.152 1.00 85.62 107 GLU A CA 1
ATOM 873 C C . GLU A 1 107 ? -17.356 -0.517 11.718 1.00 85.62 107 GLU A C 1
ATOM 875 O O . GLU A 1 107 ? -17.066 -0.667 10.527 1.00 85.62 107 GLU A O 1
ATOM 880 N N . ALA A 1 108 ? -16.838 -1.269 12.688 1.00 85.62 108 ALA A N 1
ATOM 881 C CA . ALA A 1 108 ? -15.915 -2.370 12.463 1.00 85.62 108 ALA A CA 1
ATOM 882 C C . ALA A 1 108 ? -16.315 -3.605 13.276 1.00 85.62 108 ALA A C 1
ATOM 884 O O . ALA A 1 108 ? -16.688 -3.519 14.448 1.00 85.62 108 ALA A O 1
ATOM 885 N N . SER A 1 109 ? -16.198 -4.783 12.664 1.00 86.50 109 SER A N 1
ATOM 886 C CA . SER A 1 109 ? -16.489 -6.039 13.356 1.00 86.50 109 SER A CA 1
ATOM 887 C C . SER A 1 109 ? -15.394 -6.378 14.370 1.00 86.50 109 SER A C 1
ATOM 889 O O . SER A 1 109 ? -14.243 -6.622 14.008 1.00 86.50 109 SER A O 1
ATOM 891 N N . ARG A 1 110 ? -15.767 -6.463 15.653 1.00 88.44 110 ARG A N 1
ATOM 892 C CA . ARG A 1 110 ? -14.855 -6.808 16.762 1.00 88.44 110 ARG A CA 1
ATOM 893 C C . ARG A 1 110 ? -14.258 -8.208 16.594 1.00 88.44 110 ARG A C 1
ATOM 895 O O . ARG A 1 110 ? -13.070 -8.397 16.828 1.00 88.44 110 ARG A O 1
ATOM 902 N N . ALA A 1 111 ? -15.070 -9.168 16.146 1.00 86.12 111 ALA A N 1
ATOM 903 C CA . ALA A 1 111 ? -14.642 -10.548 15.926 1.00 86.12 111 ALA A CA 1
ATOM 904 C C . ALA A 1 111 ? -13.656 -10.652 14.752 1.00 86.12 111 ALA A C 1
ATOM 906 O O . ALA A 1 111 ? -12.575 -11.215 14.909 1.00 86.12 111 ALA A O 1
ATOM 907 N N . SER A 1 112 ? -13.986 -10.042 13.605 1.00 85.19 112 SER A N 1
ATOM 908 C CA . SER A 1 112 ? -13.074 -9.985 12.450 1.00 85.19 112 SER A CA 1
ATOM 909 C C . SER A 1 112 ? -11.765 -9.277 12.811 1.00 85.19 112 SER A C 1
ATOM 911 O O . SER A 1 112 ? -10.689 -9.716 12.417 1.00 85.19 112 SER A O 1
ATOM 913 N N . ASN A 1 113 ? -11.836 -8.213 13.618 1.00 89.19 113 ASN A N 1
ATOM 914 C CA . ASN A 1 113 ? -10.665 -7.512 14.131 1.00 89.19 113 ASN A CA 1
ATOM 915 C C . ASN A 1 113 ? -9.788 -8.393 15.035 1.00 89.19 113 ASN A C 1
ATOM 917 O O . ASN A 1 113 ? -8.575 -8.443 14.849 1.00 89.19 113 ASN A O 1
ATOM 921 N N . PHE A 1 114 ? -10.381 -9.119 15.984 1.00 89.56 114 PHE A N 1
ATOM 922 C CA . PHE A 1 114 ? -9.638 -9.987 16.899 1.00 89.56 114 PHE A CA 1
ATOM 923 C C . PHE A 1 114 ? -8.923 -11.125 16.158 1.00 89.56 114 PHE A C 1
ATOM 925 O O . PHE A 1 114 ? -7.720 -11.315 16.319 1.00 89.56 114 PHE A O 1
ATOM 932 N N . PHE A 1 115 ? -9.633 -11.825 15.267 1.00 90.50 115 PHE A N 1
ATOM 933 C CA . PHE A 1 115 ? -9.057 -12.922 14.481 1.00 90.50 115 PHE A CA 1
ATOM 934 C C . PHE A 1 115 ? -8.145 -12.458 13.340 1.00 90.50 115 PHE A C 1
ATOM 936 O O . PHE A 1 115 ? -7.504 -13.288 12.695 1.00 90.50 115 PHE A O 1
ATOM 943 N N . ARG A 1 116 ? -8.031 -11.147 13.100 1.00 87.81 116 ARG A N 1
ATOM 944 C CA . ARG A 1 116 ? -7.254 -10.572 11.994 1.00 87.81 116 ARG A CA 1
ATOM 945 C C . ARG A 1 116 ? -5.800 -11.034 11.970 1.00 87.81 116 ARG A C 1
ATOM 947 O O . ARG A 1 116 ? -5.275 -11.306 10.897 1.00 87.81 116 ARG A O 1
ATOM 954 N N . ILE A 1 117 ? -5.178 -11.169 13.140 1.00 87.00 117 ILE A N 1
ATOM 955 C CA . ILE A 1 117 ? -3.779 -11.605 13.281 1.00 87.00 117 ILE A CA 1
ATOM 956 C C . ILE A 1 117 ? -3.593 -13.030 12.743 1.00 87.00 117 ILE A C 1
ATOM 958 O O . ILE A 1 117 ? -2.578 -13.331 12.129 1.00 87.00 117 ILE A O 1
ATOM 962 N N . ILE A 1 118 ? -4.587 -13.902 12.918 1.00 89.62 118 ILE A N 1
ATOM 963 C CA . ILE A 1 118 ? -4.553 -15.274 12.401 1.00 89.62 118 ILE A CA 1
ATOM 964 C C . ILE A 1 118 ? -4.938 -15.284 10.917 1.00 89.62 118 ILE A C 1
ATOM 966 O O . ILE A 1 118 ? -4.274 -15.918 10.101 1.00 89.62 118 ILE A O 1
ATOM 970 N N . LEU A 1 119 ? -5.987 -14.541 10.550 1.00 87.12 119 LEU A N 1
ATOM 971 C CA . LEU A 1 119 ? -6.508 -14.477 9.182 1.00 87.12 119 LEU A CA 1
ATOM 972 C C . LEU A 1 119 ? -5.507 -13.882 8.186 1.00 87.12 119 LEU A C 1
ATOM 974 O O . LEU A 1 119 ? -5.508 -14.266 7.012 1.00 87.12 119 LEU A O 1
ATOM 978 N N . VAL A 1 120 ? -4.646 -12.963 8.628 1.00 86.12 120 VAL A N 1
ATOM 979 C CA . VAL A 1 120 ? -3.642 -12.374 7.742 1.00 86.12 120 VAL A CA 1
ATOM 980 C C . VAL A 1 120 ? -2.539 -13.363 7.382 1.00 86.12 120 VAL A C 1
ATOM 982 O O . VAL A 1 120 ? -1.983 -13.240 6.300 1.00 86.12 120 VAL A O 1
ATOM 985 N N . ILE A 1 121 ? -2.242 -14.365 8.216 1.00 88.88 121 ILE A N 1
ATOM 986 C CA . ILE A 1 121 ? -1.117 -15.285 7.983 1.00 88.88 121 ILE A CA 1
ATOM 987 C C . ILE A 1 121 ? -1.227 -15.966 6.601 1.00 88.88 121 ILE A C 1
ATOM 989 O O . ILE A 1 121 ? -0.288 -15.829 5.813 1.00 88.88 121 ILE A O 1
ATOM 993 N N . PRO A 1 122 ? -2.358 -16.603 6.221 1.00 87.62 122 PRO A N 1
ATOM 994 C CA . PRO A 1 122 ? -2.524 -17.154 4.874 1.00 87.62 122 PRO A CA 1
ATOM 995 C C . PRO A 1 122 ? -2.373 -16.116 3.755 1.00 87.62 122 PRO A C 1
ATOM 997 O O . PRO A 1 122 ? -1.680 -16.364 2.769 1.00 87.62 122 PRO A O 1
ATOM 1000 N N . ALA A 1 123 ? -2.985 -14.938 3.912 1.00 84.81 123 ALA A N 1
ATOM 1001 C CA . ALA A 1 123 ? -2.892 -13.868 2.919 1.00 84.81 123 ALA A CA 1
ATOM 1002 C C . ALA A 1 123 ? -1.452 -13.354 2.771 1.00 84.81 123 ALA A C 1
ATOM 1004 O O . AL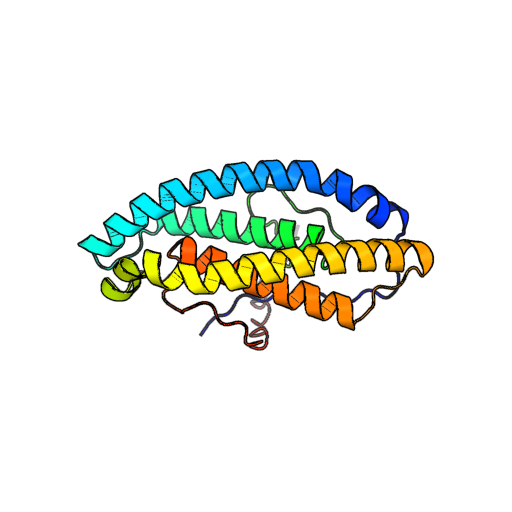A A 1 123 ? -1.012 -13.038 1.669 1.00 84.81 123 ALA A O 1
ATOM 1005 N N . PHE A 1 124 ? -0.692 -13.322 3.864 1.00 84.69 124 PHE A N 1
ATOM 1006 C CA . PHE A 1 124 ? 0.692 -12.875 3.894 1.00 84.69 124 PHE A CA 1
ATOM 1007 C C . PHE A 1 124 ? 1.634 -13.857 3.187 1.00 84.69 124 PHE A C 1
ATOM 1009 O O . PHE A 1 124 ? 2.543 -13.431 2.479 1.00 84.69 124 PHE A O 1
ATOM 1016 N N . PHE A 1 125 ? 1.388 -15.167 3.280 1.00 88.50 125 PHE A N 1
ATOM 1017 C CA . PHE A 1 125 ? 2.130 -16.151 2.484 1.00 88.50 125 PHE A CA 1
ATOM 1018 C C . PHE A 1 125 ? 1.891 -15.976 0.981 1.00 88.50 125 PHE A C 1
ATOM 1020 O O . PHE A 1 125 ? 2.845 -15.949 0.199 1.00 88.50 125 PHE A O 1
ATOM 1027 N N . VAL A 1 126 ? 0.629 -15.794 0.574 1.00 88.06 126 VAL A N 1
ATOM 1028 C CA . VAL A 1 126 ? 0.281 -15.498 -0.826 1.00 88.06 126 VAL A CA 1
ATOM 1029 C C . VAL A 1 126 ? 0.929 -14.187 -1.272 1.00 88.06 126 VAL A C 1
ATOM 1031 O O . VAL A 1 126 ? 1.445 -14.098 -2.384 1.00 88.06 126 VAL A O 1
ATOM 1034 N N . TYR A 1 127 ? 0.952 -13.184 -0.395 1.00 85.62 127 TYR A N 1
ATOM 1035 C CA . TYR A 1 127 ? 1.588 -11.899 -0.653 1.00 85.62 127 TYR A CA 1
ATOM 1036 C C . TYR A 1 127 ? 3.082 -12.026 -0.919 1.00 85.62 127 TYR A C 1
ATOM 1038 O O . TYR A 1 127 ? 3.536 -11.563 -1.960 1.00 85.62 127 TYR A O 1
ATOM 1046 N N . ILE A 1 128 ? 3.833 -12.689 -0.033 1.00 87.00 128 ILE A N 1
ATOM 1047 C CA . ILE A 1 128 ? 5.276 -12.903 -0.210 1.00 87.00 128 ILE A CA 1
ATOM 1048 C C . ILE A 1 128 ? 5.543 -13.574 -1.556 1.00 87.00 128 ILE A C 1
ATOM 1050 O O . ILE A 1 128 ? 6.379 -13.105 -2.327 1.00 87.00 128 ILE A O 1
ATOM 1054 N N . PHE A 1 129 ? 4.799 -14.636 -1.868 1.00 89.12 129 PHE A N 1
ATOM 1055 C CA . PHE A 1 129 ? 4.943 -15.343 -3.135 1.00 89.12 129 PHE A CA 1
ATOM 1056 C C . PHE A 1 129 ? 4.683 -14.424 -4.342 1.00 89.12 129 PHE A C 1
ATOM 1058 O O . PHE A 1 129 ? 5.500 -14.355 -5.260 1.00 89.12 129 PHE A O 1
ATOM 1065 N N . LEU A 1 130 ? 3.587 -13.658 -4.323 1.00 86.19 130 LEU A N 1
ATOM 1066 C CA . LEU A 1 130 ? 3.241 -12.725 -5.398 1.00 86.19 130 LEU A CA 1
ATOM 1067 C C . LEU A 1 130 ? 4.246 -11.582 -5.547 1.00 86.19 130 LEU A C 1
ATOM 1069 O O . LEU A 1 130 ? 4.527 -11.184 -6.674 1.00 86.19 130 LEU A O 1
ATOM 1073 N N . VAL A 1 131 ? 4.802 -11.070 -4.449 1.00 83.38 131 VAL A N 1
ATOM 1074 C CA . VAL A 1 131 ? 5.843 -10.034 -4.471 1.00 83.38 131 VAL A CA 1
ATOM 1075 C C . VAL A 1 131 ? 7.126 -10.579 -5.086 1.00 83.38 131 VAL A C 1
ATOM 1077 O O . VAL A 1 131 ? 7.696 -9.924 -5.954 1.00 83.38 131 VAL A O 1
ATOM 1080 N N . LEU A 1 132 ? 7.555 -11.789 -4.717 1.00 87.25 132 LEU A N 1
ATOM 1081 C CA . LEU A 1 132 ? 8.738 -12.425 -5.305 1.00 87.25 132 LEU A CA 1
ATOM 1082 C C . LEU A 1 132 ? 8.567 -12.651 -6.814 1.00 87.25 132 LEU A C 1
ATOM 1084 O O . LEU A 1 132 ? 9.433 -12.263 -7.601 1.00 87.25 132 LEU A O 1
ATOM 1088 N N . CYS A 1 133 ? 7.421 -13.196 -7.237 1.00 88.25 133 CYS A N 1
ATOM 1089 C CA . CYS A 1 133 ? 7.091 -13.313 -8.657 1.00 88.25 133 CYS A CA 1
ATOM 1090 C C . CYS A 1 133 ? 6.999 -11.937 -9.337 1.00 88.25 133 CYS A C 1
ATOM 1092 O O . CYS A 1 133 ? 7.449 -11.777 -10.468 1.00 88.25 133 CYS A O 1
ATOM 1094 N N . GLY A 1 134 ? 6.440 -10.937 -8.652 1.00 85.44 134 GLY A N 1
ATOM 1095 C CA . GLY A 1 134 ? 6.326 -9.555 -9.113 1.00 85.44 134 GLY A CA 1
ATOM 1096 C C . GLY A 1 134 ? 7.682 -8.919 -9.385 1.00 85.44 134 GLY A C 1
ATOM 1097 O O . GLY A 1 134 ? 7.872 -8.351 -10.453 1.00 85.44 134 GLY A O 1
ATOM 1098 N N . ILE A 1 135 ? 8.645 -9.075 -8.474 1.00 85.00 135 ILE A N 1
ATOM 1099 C CA . ILE A 1 135 ? 10.022 -8.597 -8.648 1.00 85.00 135 ILE A CA 1
ATOM 1100 C C . ILE A 1 135 ? 10.658 -9.269 -9.864 1.00 85.00 135 ILE A C 1
ATOM 1102 O O . ILE A 1 135 ? 11.213 -8.581 -10.717 1.00 85.00 135 ILE A O 1
ATOM 1106 N N . PHE A 1 136 ? 10.529 -10.592 -9.992 1.00 88.50 136 PHE A N 1
ATOM 1107 C CA . PHE A 1 136 ? 11.065 -11.314 -11.145 1.00 88.50 136 PHE A CA 1
ATOM 1108 C C . PHE A 1 136 ? 10.468 -10.805 -12.466 1.00 88.50 136 PHE A C 1
ATOM 1110 O O . PHE A 1 136 ? 11.204 -10.455 -13.388 1.00 88.50 136 PHE A O 1
ATOM 1117 N N . VAL A 1 137 ? 9.140 -10.676 -12.544 1.00 87.50 137 VAL A N 1
ATOM 1118 C CA . VAL A 1 137 ? 8.454 -10.148 -13.734 1.00 87.50 137 VAL A CA 1
ATOM 1119 C C . VAL A 1 137 ? 8.818 -8.685 -13.989 1.00 87.50 137 VAL A C 1
ATOM 1121 O O . VAL A 1 137 ? 8.988 -8.309 -15.142 1.00 87.50 137 VAL A O 1
ATOM 1124 N N . ALA A 1 138 ? 8.998 -7.863 -12.954 1.00 83.56 138 ALA A N 1
ATOM 1125 C CA . ALA A 1 138 ? 9.422 -6.474 -13.099 1.00 83.56 138 ALA A CA 1
ATOM 1126 C C . ALA A 1 138 ? 10.841 -6.372 -13.673 1.00 83.56 138 ALA A C 1
ATOM 1128 O O . ALA A 1 138 ? 11.070 -5.561 -14.567 1.00 83.56 138 ALA A O 1
ATOM 1129 N N . VAL A 1 139 ? 11.772 -7.223 -13.228 1.00 85.75 139 VAL A N 1
ATOM 1130 C CA . VAL A 1 139 ? 13.138 -7.300 -13.774 1.00 85.75 139 VAL A CA 1
ATOM 1131 C C . VAL A 1 139 ? 13.112 -7.753 -15.236 1.00 85.75 139 VAL A C 1
ATOM 1133 O O . VAL A 1 139 ? 13.748 -7.129 -16.085 1.00 85.75 139 VAL A O 1
ATOM 1136 N N . VAL A 1 140 ? 12.329 -8.784 -15.567 1.00 85.94 140 VAL A N 1
ATOM 1137 C CA . VAL A 1 140 ? 12.170 -9.242 -16.958 1.00 85.94 140 VAL A CA 1
ATOM 1138 C C . VAL A 1 140 ? 11.521 -8.157 -17.826 1.00 85.94 140 VAL A C 1
ATOM 1140 O O . VAL A 1 140 ? 12.010 -7.883 -18.920 1.00 85.94 140 VAL A O 1
ATOM 1143 N N . SER A 1 141 ? 10.476 -7.482 -17.337 1.00 83.06 141 SER A N 1
ATOM 1144 C CA . SER A 1 141 ? 9.855 -6.328 -17.998 1.00 83.06 141 SER A CA 1
ATOM 1145 C C . SER A 1 141 ? 10.846 -5.192 -18.210 1.00 83.06 141 SER A C 1
ATOM 1147 O O . SER A 1 141 ? 10.848 -4.583 -19.276 1.00 83.06 141 SER A O 1
ATOM 1149 N N . TRP A 1 142 ? 11.697 -4.908 -17.225 1.00 83.69 142 TRP A N 1
ATOM 1150 C CA . TRP A 1 142 ? 12.725 -3.878 -17.312 1.00 83.69 142 TRP A CA 1
ATOM 1151 C C . TRP A 1 142 ? 13.696 -4.173 -18.459 1.00 83.69 142 TRP A C 1
ATOM 1153 O O . TRP A 1 142 ? 13.844 -3.341 -19.354 1.00 83.69 142 TRP A O 1
ATOM 1163 N N . PHE A 1 143 ? 14.255 -5.388 -18.520 1.00 83.81 143 PHE A N 1
ATOM 1164 C CA . PHE A 1 143 ? 15.102 -5.813 -19.640 1.00 83.81 143 PHE A CA 1
ATOM 1165 C C . PHE A 1 143 ? 14.349 -5.798 -20.975 1.00 83.81 143 PHE A C 1
ATOM 1167 O O . PHE A 1 143 ? 14.845 -5.249 -21.960 1.00 83.81 143 PHE A O 1
ATOM 1174 N N . ALA A 1 144 ? 13.130 -6.341 -21.018 1.00 83.00 144 ALA A N 1
ATOM 1175 C CA . ALA A 1 144 ? 12.319 -6.372 -22.230 1.00 83.00 144 ALA A CA 1
ATOM 1176 C C . ALA A 1 144 ? 12.074 -4.961 -22.784 1.00 83.00 144 ALA A C 1
ATOM 1178 O O . ALA A 1 144 ? 12.238 -4.743 -23.984 1.00 83.00 144 ALA A O 1
ATOM 1179 N N . ILE A 1 145 ? 11.749 -3.986 -21.930 1.00 82.56 145 ILE A N 1
ATOM 1180 C CA . ILE A 1 145 ? 11.540 -2.592 -22.338 1.00 82.56 145 ILE A CA 1
ATOM 1181 C C . ILE A 1 145 ? 12.855 -1.945 -22.794 1.00 82.56 145 ILE A C 1
ATOM 1183 O O . ILE A 1 145 ? 12.845 -1.186 -23.761 1.00 82.56 145 ILE A O 1
ATOM 1187 N N . LEU A 1 146 ? 13.993 -2.249 -22.165 1.00 81.00 146 LEU A N 1
ATOM 1188 C CA . LEU A 1 146 ? 15.286 -1.705 -22.596 1.00 81.00 146 LEU A CA 1
ATOM 1189 C C . LEU A 1 146 ? 15.679 -2.162 -24.004 1.00 81.00 146 LEU A C 1
ATOM 1191 O O . LEU A 1 146 ? 16.125 -1.341 -24.808 1.00 81.00 146 LEU A O 1
ATOM 1195 N N . PHE A 1 147 ? 15.472 -3.441 -24.326 1.00 78.94 147 PHE A N 1
ATOM 1196 C CA . PHE A 1 147 ? 15.812 -3.983 -25.643 1.00 78.94 147 PHE A CA 1
ATOM 1197 C C . PHE A 1 147 ? 14.757 -3.650 -26.706 1.00 78.94 147 PHE A C 1
ATOM 1199 O O . PHE A 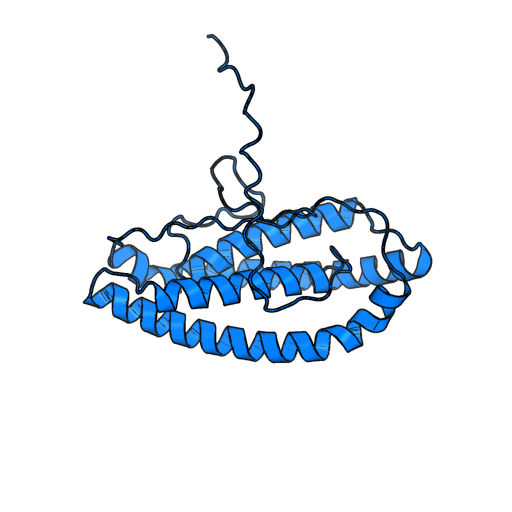1 147 ? 15.091 -3.176 -27.794 1.00 78.94 147 PHE A O 1
ATOM 1206 N N . THR A 1 148 ? 13.474 -3.850 -26.392 1.00 77.31 148 THR A N 1
ATOM 1207 C CA . THR A 1 148 ? 12.378 -3.763 -27.376 1.00 77.31 148 THR A CA 1
ATOM 1208 C C . THR A 1 148 ? 11.647 -2.420 -27.376 1.00 77.31 148 THR A C 1
ATOM 1210 O O . THR A 1 148 ? 10.953 -2.100 -28.337 1.00 77.31 148 THR A O 1
ATOM 1213 N N . GLY A 1 149 ? 11.783 -1.609 -26.322 1.00 71.12 149 GLY A N 1
ATOM 1214 C CA . GLY A 1 149 ? 11.013 -0.374 -26.128 1.00 71.12 149 GLY A CA 1
ATOM 1215 C C . GLY A 1 149 ? 9.529 -0.587 -25.801 1.00 71.12 149 GLY A C 1
ATOM 1216 O O . GLY A 1 149 ? 8.809 0.397 -25.633 1.00 71.12 149 GLY A O 1
ATOM 1217 N N . ARG A 1 150 ? 9.063 -1.843 -25.712 1.00 72.50 150 ARG A N 1
ATOM 1218 C CA . ARG A 1 150 ? 7.652 -2.208 -25.527 1.00 72.50 150 ARG A CA 1
ATOM 1219 C C . ARG A 1 150 ? 7.451 -2.969 -24.221 1.00 72.50 150 ARG A C 1
ATOM 1221 O O . ARG A 1 150 ? 8.252 -3.826 -23.859 1.00 72.50 150 ARG A O 1
ATOM 1228 N N . HIS A 1 151 ? 6.350 -2.683 -23.530 1.00 74.94 151 HIS A N 1
ATOM 1229 C CA . HIS A 1 151 ? 5.961 -3.409 -22.324 1.00 74.94 151 HIS A CA 1
ATOM 1230 C C . HIS A 1 151 ? 4.943 -4.501 -22.675 1.00 74.94 151 HIS A C 1
ATOM 1232 O O . HIS A 1 151 ? 3.853 -4.202 -23.164 1.00 74.94 151 HIS A O 1
ATOM 1238 N N . SER A 1 152 ? 5.293 -5.771 -22.441 1.00 80.12 152 SER A N 1
ATOM 1239 C CA . SER A 1 152 ? 4.392 -6.896 -22.722 1.00 80.12 152 SER A CA 1
ATOM 1240 C C . SER A 1 152 ? 3.110 -6.794 -21.896 1.00 80.12 152 SER A C 1
ATOM 1242 O O . SER A 1 152 ? 3.163 -6.701 -20.667 1.00 80.12 152 SER A O 1
ATOM 1244 N N . GLN A 1 153 ? 1.958 -6.886 -22.565 1.00 78.81 153 GLN A N 1
ATOM 1245 C CA . GLN A 1 153 ? 0.643 -6.804 -21.925 1.00 78.81 153 GLN A CA 1
ATOM 1246 C C . GLN A 1 153 ? 0.456 -7.878 -20.842 1.00 78.81 153 GLN A C 1
ATOM 1248 O O . GLN A 1 153 ? -0.157 -7.615 -19.811 1.00 78.81 153 GLN A O 1
ATOM 1253 N N . GLY A 1 154 ? 1.010 -9.081 -21.042 1.00 79.62 154 GLY A N 1
ATOM 1254 C CA . GLY A 1 154 ? 0.933 -10.166 -20.060 1.00 79.62 154 GLY A CA 1
ATOM 1255 C C . GLY A 1 154 ? 1.670 -9.835 -18.760 1.00 79.62 154 GLY A C 1
ATOM 1256 O O . GLY A 1 154 ? 1.115 -10.010 -17.676 1.00 79.62 154 GLY A O 1
ATOM 1257 N N . MET A 1 155 ? 2.885 -9.287 -18.872 1.00 82.25 155 MET A N 1
ATOM 1258 C CA . MET A 1 155 ? 3.687 -8.876 -17.714 1.00 82.25 155 MET A CA 1
ATOM 1259 C C . MET A 1 155 ? 3.057 -7.679 -16.999 1.00 82.25 155 MET A C 1
ATOM 1261 O O . MET A 1 155 ? 2.927 -7.693 -15.779 1.00 82.25 155 MET A O 1
ATOM 1265 N N . PHE A 1 156 ? 2.572 -6.694 -17.757 1.00 79.75 156 PHE A N 1
ATOM 1266 C CA . PHE A 1 156 ? 1.835 -5.554 -17.216 1.00 79.75 156 PHE A CA 1
ATOM 1267 C C . PHE A 1 156 ? 0.597 -5.994 -16.418 1.00 79.75 156 PHE A C 1
ATOM 1269 O O . PHE A 1 156 ? 0.413 -5.584 -15.274 1.00 79.75 156 PHE A O 1
ATOM 1276 N N . ASN A 1 157 ? -0.226 -6.884 -16.982 1.00 83.94 157 ASN A N 1
ATOM 1277 C CA . ASN A 1 157 ? -1.425 -7.394 -16.314 1.00 83.94 157 ASN A CA 1
ATOM 1278 C C . ASN A 1 157 ? -1.093 -8.173 -15.034 1.00 83.94 157 ASN A C 1
ATOM 1280 O O . ASN A 1 157 ? -1.850 -8.115 -14.062 1.00 83.94 157 ASN A O 1
ATOM 1284 N N . PHE A 1 158 ? 0.018 -8.913 -15.026 1.00 84.88 158 PHE A N 1
ATOM 1285 C CA . PHE A 1 158 ? 0.487 -9.611 -13.835 1.00 84.88 158 PHE A CA 1
ATOM 1286 C C . PHE A 1 158 ? 0.918 -8.626 -12.743 1.00 84.88 158 PHE A C 1
ATOM 1288 O O . PHE A 1 158 ? 0.420 -8.709 -11.622 1.00 84.88 158 PHE A O 1
ATOM 1295 N N . LEU A 1 159 ? 1.767 -7.652 -13.081 1.00 85.19 159 LEU A N 1
ATOM 1296 C CA . LEU A 1 159 ? 2.225 -6.619 -12.149 1.00 85.19 159 LEU A CA 1
ATOM 1297 C C . LEU A 1 159 ? 1.043 -5.822 -11.578 1.00 85.19 159 LEU A C 1
ATOM 1299 O O . LEU A 1 159 ? 0.968 -5.616 -10.371 1.00 85.19 159 LEU A O 1
ATOM 1303 N N . LEU A 1 160 ? 0.048 -5.493 -12.408 1.00 83.56 160 LEU A N 1
ATOM 1304 C CA . LEU A 1 160 ? -1.187 -4.838 -11.973 1.00 83.56 160 LEU A CA 1
ATOM 1305 C C . LEU A 1 160 ? -1.977 -5.677 -10.959 1.00 83.56 160 LEU A C 1
ATOM 1307 O O . LEU A 1 160 ? -2.487 -5.136 -9.977 1.00 83.56 160 LEU A O 1
ATOM 1311 N N . LYS A 1 161 ? -2.079 -6.996 -11.170 1.00 84.69 161 LYS A N 1
ATOM 1312 C CA . LYS A 1 161 ? -2.716 -7.904 -10.202 1.00 84.69 161 LYS A CA 1
ATOM 1313 C C . LYS A 1 161 ? -1.968 -7.917 -8.871 1.00 84.69 161 LYS A C 1
ATOM 1315 O O . LYS A 1 161 ? -2.616 -7.829 -7.830 1.00 84.69 161 LYS A O 1
ATOM 1320 N N . VAL A 1 162 ? -0.636 -7.995 -8.905 1.00 84.94 162 VAL A N 1
ATOM 1321 C CA . VAL A 1 162 ? 0.204 -7.986 -7.696 1.00 84.94 162 VAL A CA 1
ATOM 1322 C C . VAL A 1 162 ? 0.025 -6.676 -6.927 1.00 84.94 162 VAL A C 1
ATOM 1324 O O . VAL A 1 162 ? -0.278 -6.720 -5.738 1.00 84.94 162 VAL A O 1
ATOM 1327 N N . THR A 1 163 ? 0.104 -5.522 -7.598 1.00 83.56 163 THR A N 1
ATOM 1328 C CA . THR A 1 163 ? -0.095 -4.209 -6.960 1.00 83.56 163 THR A CA 1
ATOM 1329 C C . THR A 1 163 ? -1.489 -4.082 -6.340 1.00 83.56 163 THR A C 1
ATOM 1331 O O . THR A 1 163 ? -1.621 -3.635 -5.205 1.00 83.56 163 THR A O 1
ATOM 1334 N N . ARG A 1 164 ? -2.555 -4.526 -7.022 1.00 83.00 164 ARG A N 1
ATOM 1335 C CA . ARG A 1 164 ? -3.922 -4.494 -6.458 1.00 83.00 164 ARG A CA 1
ATOM 1336 C C . ARG A 1 164 ? -4.063 -5.373 -5.214 1.00 83.00 164 ARG A C 1
ATOM 1338 O O . ARG A 1 164 ? -4.678 -4.960 -4.228 1.00 83.00 164 ARG A O 1
ATOM 1345 N N . TYR A 1 165 ? -3.488 -6.573 -5.251 1.00 84.88 165 TYR A N 1
ATOM 1346 C CA . TYR A 1 165 ? -3.498 -7.474 -4.102 1.00 84.88 165 TYR A CA 1
ATOM 1347 C C . TYR A 1 165 ? -2.700 -6.902 -2.921 1.00 84.88 165 TYR A C 1
ATOM 1349 O O . TYR A 1 165 ? -3.189 -6.927 -1.792 1.00 84.88 165 TYR A O 1
ATOM 1357 N N . SER A 1 166 ? -1.539 -6.292 -3.190 1.00 85.44 166 SER A N 1
ATOM 1358 C CA . SER A 1 166 ? -0.742 -5.560 -2.196 1.00 85.44 166 SER A CA 1
ATOM 1359 C C . SER A 1 166 ? -1.566 -4.484 -1.487 1.00 85.44 166 SER A C 1
ATOM 1361 O O . SER A 1 166 ? -1.676 -4.489 -0.260 1.00 85.44 166 SER A O 1
ATOM 1363 N N . MET A 1 167 ? -2.246 -3.617 -2.247 1.00 84.44 167 MET A N 1
ATOM 1364 C CA . MET A 1 167 ? -3.079 -2.555 -1.671 1.00 84.44 167 MET A CA 1
ATOM 1365 C C . MET A 1 167 ? -4.249 -3.099 -0.841 1.00 84.44 167 MET A C 1
ATOM 1367 O O . MET A 1 167 ? -4.610 -2.518 0.183 1.00 84.44 167 MET A O 1
ATOM 1371 N N . SER A 1 168 ? -4.824 -4.235 -1.246 1.00 84.06 168 SER A N 1
ATOM 1372 C CA . SER A 1 168 ? -5.895 -4.903 -0.495 1.00 84.06 168 SER A CA 1
ATOM 1373 C C . SER A 1 168 ? -5.399 -5.419 0.857 1.00 84.06 168 SER A C 1
ATOM 1375 O O . SER A 1 168 ? -6.048 -5.203 1.880 1.00 84.06 168 SER A O 1
ATOM 1377 N N . ILE A 1 169 ? -4.221 -6.048 0.884 1.00 86.06 169 ILE A N 1
ATOM 1378 C CA . ILE A 1 169 ? -3.597 -6.512 2.129 1.00 86.06 169 ILE A CA 1
ATOM 1379 C C . ILE A 1 169 ? -3.206 -5.344 3.020 1.00 86.06 169 ILE A C 1
ATOM 1381 O O . ILE A 1 169 ? -3.497 -5.383 4.211 1.00 86.06 169 ILE A O 1
ATOM 1385 N N . ARG A 1 170 ? -2.582 -4.301 2.465 1.00 87.31 170 ARG A N 1
ATOM 1386 C CA . ARG A 1 170 ? -2.206 -3.092 3.210 1.00 87.31 170 ARG A CA 1
ATOM 1387 C C . ARG A 1 170 ? -3.417 -2.471 3.903 1.00 87.31 170 ARG A C 1
ATOM 1389 O O . ARG A 1 170 ? -3.360 -2.190 5.096 1.00 87.31 170 ARG A O 1
ATOM 1396 N N . ALA A 1 171 ? -4.536 -2.338 3.194 1.00 86.44 171 ALA A N 1
ATOM 1397 C CA . ALA A 1 171 ? -5.780 -1.814 3.752 1.00 86.44 171 ALA A CA 1
ATOM 1398 C C . ALA A 1 171 ? -6.390 -2.718 4.834 1.00 86.44 171 ALA A C 1
ATOM 1400 O O . ALA A 1 171 ? -6.917 -2.229 5.838 1.00 86.44 171 ALA A O 1
ATOM 1401 N N . TYR A 1 172 ? -6.304 -4.038 4.650 1.00 87.75 172 TYR A N 1
ATOM 1402 C CA . TYR A 1 172 ? -6.731 -5.008 5.652 1.00 87.75 172 TYR A CA 1
ATOM 1403 C C . TYR A 1 172 ? -5.835 -4.945 6.901 1.00 87.75 172 TYR A C 1
ATOM 1405 O O . TYR A 1 172 ? -6.335 -4.839 8.017 1.00 87.75 172 TYR A O 1
ATOM 1413 N N . MET A 1 173 ? -4.514 -4.905 6.750 1.00 88.12 173 MET A N 1
ATOM 1414 C CA . MET A 1 173 ? -3.568 -4.800 7.868 1.00 88.12 173 MET A CA 1
ATOM 1415 C C . MET A 1 173 ? -3.623 -3.454 8.590 1.00 88.12 173 MET A C 1
ATOM 1417 O O . MET A 1 173 ? -3.389 -3.398 9.791 1.00 88.12 173 MET A O 1
ATOM 1421 N N . ALA A 1 174 ? -3.996 -2.382 7.892 1.00 87.31 174 ALA A N 1
ATOM 1422 C CA . ALA A 1 174 ? -4.251 -1.076 8.490 1.00 87.31 174 ALA A CA 1
ATOM 1423 C C . ALA A 1 174 ? -5.640 -0.971 9.156 1.00 87.31 174 ALA A C 1
ATOM 1425 O O . ALA A 1 174 ? -5.993 0.080 9.679 1.00 87.31 174 ALA A O 1
ATOM 1426 N N . LEU A 1 175 ? -6.453 -2.036 9.163 1.00 88.25 175 LEU A N 1
ATOM 1427 C CA . LEU A 1 175 ? -7.806 -2.044 9.739 1.00 88.25 175 LEU A CA 1
ATOM 1428 C C . LEU A 1 175 ? -8.761 -1.035 9.077 1.00 88.25 175 LEU A C 1
ATOM 1430 O O . LEU A 1 175 ? -9.728 -0.584 9.693 1.00 88.25 175 LEU A O 1
ATOM 1434 N N . MET A 1 176 ? -8.529 -0.697 7.807 1.00 84.38 176 MET A N 1
ATOM 1435 C CA . MET A 1 176 ? -9.379 0.232 7.053 1.00 84.38 176 MET A CA 1
ATOM 1436 C C . MET A 1 176 ? -10.640 -0.440 6.496 1.00 84.38 176 MET A C 1
ATOM 1438 O O . MET A 1 176 ? -11.646 0.230 6.278 1.00 84.38 176 MET A O 1
ATOM 1442 N N . THR A 1 177 ? -10.598 -1.760 6.295 1.00 84.12 177 THR A N 1
ATOM 1443 C CA . THR A 1 177 ? -11.711 -2.589 5.809 1.00 84.12 177 THR A CA 1
ATOM 1444 C C . THR A 1 177 ? -11.811 -3.891 6.604 1.00 84.12 177 THR A C 1
ATOM 1446 O O . THR A 1 177 ? -10.809 -4.369 7.137 1.00 84.12 177 THR A O 1
ATOM 1449 N N . ASP A 1 178 ? -13.008 -4.470 6.691 1.00 83.00 178 ASP A N 1
ATOM 1450 C CA . ASP A 1 178 ? -13.233 -5.810 7.261 1.00 83.00 178 ASP A CA 1
ATOM 1451 C C . ASP A 1 178 ? -13.295 -6.911 6.201 1.00 83.00 178 ASP A C 1
ATOM 1453 O O . ASP A 1 178 ? -13.364 -8.091 6.542 1.00 83.00 178 ASP A O 1
ATOM 1457 N N . GLU A 1 179 ? -13.247 -6.531 4.926 1.00 81.44 179 GLU A N 1
ATOM 1458 C CA . GLU A 1 179 ? -13.279 -7.456 3.804 1.00 81.44 179 GLU A CA 1
ATOM 1459 C C . GLU A 1 179 ? -11.937 -8.183 3.665 1.00 81.44 179 GLU A C 1
ATOM 1461 O O . GLU A 1 179 ? -10.876 -7.557 3.623 1.00 81.44 179 GLU A O 1
ATOM 1466 N N . TYR A 1 180 ? -11.985 -9.516 3.618 1.00 80.00 180 TYR A N 1
ATOM 1467 C CA . TYR A 1 180 ? -10.791 -10.346 3.492 1.00 80.00 180 TYR A CA 1
ATOM 1468 C C . TYR A 1 180 ? -10.133 -10.146 2.115 1.00 80.00 180 TYR A C 1
ATOM 1470 O O . TYR A 1 180 ? -10.840 -10.180 1.104 1.00 80.00 180 TYR A O 1
ATOM 1478 N N . PRO A 1 181 ? -8.799 -9.967 2.031 1.00 78.19 181 PRO A N 1
ATOM 1479 C CA . PRO A 1 181 ? -8.123 -9.740 0.759 1.00 78.19 181 PRO A CA 1
ATOM 1480 C C . PRO A 1 181 ? -8.247 -10.970 -0.146 1.00 78.19 181 PRO A C 1
ATOM 1482 O O . PRO A 1 181 ? -7.734 -12.047 0.159 1.00 78.19 181 PRO A O 1
ATOM 1485 N N . THR A 1 182 ? -8.898 -10.803 -1.296 1.00 73.75 182 THR A N 1
ATOM 1486 C CA . THR A 1 182 ? -9.015 -11.856 -2.311 1.00 73.75 182 THR A CA 1
ATOM 1487 C C . THR A 1 182 ? -8.158 -11.535 -3.532 1.00 73.75 182 THR A C 1
ATOM 1489 O O . THR A 1 182 ? -7.943 -10.381 -3.886 1.00 73.75 182 THR A O 1
ATOM 1492 N N . THR A 1 183 ? -7.661 -12.573 -4.204 1.00 62.72 183 THR A N 1
ATOM 1493 C CA . THR A 1 183 ? -6.886 -12.451 -5.453 1.00 62.72 183 THR A CA 1
ATOM 1494 C C . THR A 1 183 ? -7.771 -12.242 -6.686 1.00 62.72 183 THR A C 1
ATOM 1496 O O . THR A 1 183 ? -7.268 -12.121 -7.806 1.00 62.72 183 THR A O 1
ATOM 1499 N N . ARG A 1 184 ? -9.101 -12.229 -6.512 1.00 57.19 184 ARG A N 1
ATOM 1500 C CA . ARG A 1 184 ? -10.052 -12.092 -7.615 1.00 57.19 184 ARG A CA 1
ATOM 1501 C C . ARG A 1 184 ? -9.987 -10.674 -8.169 1.00 57.19 184 ARG A C 1
ATOM 1503 O O . ARG A 1 184 ? -10.103 -9.695 -7.441 1.00 57.19 184 ARG A O 1
ATOM 1510 N N . VAL A 1 185 ? -9.830 -10.581 -9.487 1.00 45.16 185 VAL A N 1
ATOM 1511 C CA . VAL A 1 185 ? -9.914 -9.316 -10.217 1.00 45.16 185 VAL A CA 1
ATOM 1512 C C . VAL A 1 185 ? -11.366 -8.859 -10.173 1.00 45.16 185 VAL A C 1
ATOM 1514 O O . VAL A 1 185 ? -12.189 -9.355 -10.936 1.00 45.16 185 VAL A O 1
ATOM 1517 N N . GLN A 1 186 ? -11.693 -7.934 -9.279 1.00 43.19 186 GLN A N 1
ATOM 1518 C CA . GLN A 1 186 ? -12.919 -7.161 -9.422 1.00 43.19 186 GLN A CA 1
ATOM 1519 C C . GLN A 1 186 ? -12.628 -6.010 -10.391 1.00 43.19 186 GLN A C 1
ATOM 1521 O O . GLN A 1 186 ? -11.565 -5.382 -10.284 1.00 43.19 186 GLN A O 1
ATOM 1526 N N . PRO A 1 187 ? -13.494 -5.776 -11.395 1.00 34.12 187 PRO A N 1
ATOM 1527 C CA . PRO A 1 187 ? -13.360 -4.631 -12.279 1.00 34.12 187 PRO A CA 1
ATOM 1528 C C . PRO A 1 187 ? -13.229 -3.376 -11.424 1.00 34.12 187 PRO A C 1
ATOM 1530 O O . PRO A 1 187 ? -13.937 -3.231 -10.427 1.00 34.12 187 PRO A O 1
ATOM 1533 N N . ALA A 1 188 ? -12.311 -2.491 -11.805 1.00 40.19 188 ALA A N 1
ATOM 1534 C CA . ALA A 1 188 ? -12.288 -1.142 -11.275 1.00 40.19 188 ALA A CA 1
ATOM 1535 C C . ALA A 1 188 ? -13.720 -0.597 -11.383 1.00 40.19 188 ALA A C 1
ATOM 1537 O O . ALA A 1 188 ? -14.256 -0.509 -12.488 1.00 40.19 188 ALA A O 1
ATOM 1538 N N . ALA A 1 189 ? -14.373 -0.318 -10.254 1.00 34.34 189 ALA A N 1
ATOM 1539 C CA . ALA A 1 189 ? -15.612 0.433 -10.279 1.00 34.34 189 ALA A CA 1
ATOM 1540 C C . ALA A 1 189 ? -15.209 1.815 -10.770 1.00 34.34 189 ALA A C 1
ATOM 1542 O O . ALA A 1 189 ? -14.703 2.588 -9.969 1.00 34.34 189 ALA A O 1
ATOM 1543 N N . ILE A 1 190 ? -15.324 2.067 -12.079 1.00 38.28 190 ILE A N 1
ATOM 1544 C CA . ILE A 1 190 ? -15.101 3.371 -12.701 1.00 38.28 190 ILE A CA 1
ATOM 1545 C C . ILE A 1 190 ? -15.942 4.347 -11.886 1.00 38.28 190 ILE A C 1
ATOM 1547 O O . ILE A 1 190 ? -17.147 4.456 -12.104 1.00 38.28 190 ILE A O 1
ATOM 1551 N N . ALA A 1 191 ? -15.348 4.994 -10.886 1.00 36.22 191 ALA A N 1
ATOM 1552 C CA . ALA A 1 191 ? -15.981 6.125 -10.263 1.00 36.22 191 ALA A CA 1
ATOM 1553 C C . ALA A 1 191 ? -15.992 7.149 -11.392 1.00 36.22 191 ALA A C 1
ATOM 1555 O O . ALA A 1 191 ? -14.911 7.504 -11.883 1.00 36.22 191 ALA A O 1
ATOM 1556 N N . PRO A 1 192 ? -17.171 7.571 -11.880 1.00 35.19 192 PRO A N 1
ATOM 1557 C CA . PRO A 1 192 ? -17.214 8.691 -12.794 1.00 35.19 192 PRO A CA 1
ATOM 1558 C C . PRO A 1 192 ? -16.405 9.789 -12.118 1.00 35.19 192 PRO A C 1
ATOM 1560 O O . PRO A 1 192 ? -16.614 10.040 -10.926 1.00 35.19 192 PRO A O 1
ATOM 1563 N N . ARG A 1 193 ? -15.449 10.391 -12.841 1.00 38.91 193 ARG A N 1
ATOM 1564 C CA . ARG A 1 193 ? -14.822 11.648 -12.420 1.00 38.91 193 ARG A CA 1
ATOM 1565 C C . ARG A 1 193 ? -15.962 12.477 -11.821 1.00 38.91 193 ARG A C 1
ATOM 1567 O O . ARG A 1 193 ? -16.917 12.697 -12.572 1.00 38.91 193 ARG A O 1
ATOM 1574 N N . PRO A 1 194 ? -15.954 12.841 -10.518 1.00 41.69 194 PRO A N 1
ATOM 1575 C CA . PRO A 1 194 ? -16.994 13.717 -10.006 1.00 41.69 194 PRO A CA 1
ATOM 1576 C C . PRO A 1 194 ? -16.984 14.892 -10.963 1.00 41.69 194 PRO A C 1
ATOM 1578 O O . PRO A 1 194 ? -15.912 15.460 -11.185 1.00 41.69 194 PRO A O 1
ATOM 1581 N N . ALA A 1 195 ? -18.102 15.104 -11.665 1.00 42.56 195 ALA A N 1
ATOM 1582 C CA . ALA A 1 195 ? -18.190 16.128 -12.686 1.00 42.56 195 ALA A CA 1
ATOM 1583 C C . ALA A 1 195 ? -17.713 17.396 -11.999 1.00 42.56 195 ALA A C 1
ATOM 1585 O O . ALA A 1 195 ? -18.363 17.866 -11.070 1.00 42.56 195 ALA A O 1
ATOM 1586 N N . THR A 1 196 ? -16.511 17.853 -12.344 1.00 44.94 196 THR A N 1
ATOM 1587 C CA . THR A 1 196 ? -15.938 19.031 -11.728 1.00 44.94 196 THR A CA 1
ATOM 1588 C C . THR A 1 196 ? -16.806 20.163 -12.232 1.00 44.94 196 THR A C 1
ATOM 1590 O O . THR A 1 196 ? -16.569 20.706 -13.303 1.00 44.94 196 THR A O 1
ATOM 1593 N N . ASN A 1 197 ? -17.808 20.528 -11.447 1.00 44.06 197 ASN A N 1
ATOM 1594 C CA . ASN A 1 197 ? -18.516 21.800 -11.468 1.00 44.06 197 ASN A CA 1
ATOM 1595 C C . ASN A 1 197 ? -17.577 22.959 -11.061 1.00 44.06 197 ASN A C 1
ATOM 1597 O O . ASN A 1 197 ? -18.006 23.977 -10.529 1.00 44.06 197 ASN A O 1
ATOM 1601 N N . TRP A 1 198 ? -16.280 22.800 -11.335 1.00 47.78 198 TRP A N 1
ATOM 1602 C CA . TRP A 1 198 ? -15.256 23.816 -11.256 1.00 47.78 198 TRP A CA 1
ATOM 1603 C C . TRP A 1 198 ? -15.405 24.722 -12.477 1.00 47.78 198 TRP A C 1
ATOM 1605 O O . TRP A 1 198 ? -14.991 24.370 -13.583 1.00 47.78 198 TRP A O 1
ATOM 1615 N N . ALA A 1 199 ? -16.025 25.880 -12.268 1.00 46.34 199 ALA A N 1
ATOM 1616 C CA . ALA A 1 199 ? -15.890 27.001 -13.181 1.00 46.34 199 ALA A CA 1
ATOM 1617 C C . ALA A 1 199 ? -14.502 27.633 -12.954 1.00 46.34 199 ALA A C 1
ATOM 1619 O O . ALA A 1 199 ? -14.145 27.882 -11.799 1.00 46.34 199 ALA A O 1
ATOM 1620 N N . PRO A 1 200 ? -13.701 27.873 -14.008 1.00 36.09 200 PRO A N 1
ATOM 1621 C CA . PRO A 1 200 ? -12.448 28.601 -13.857 1.00 36.09 200 PRO A CA 1
ATOM 1622 C C . PRO A 1 200 ? -12.745 30.002 -13.297 1.00 36.09 200 PRO A C 1
ATOM 1624 O O . PRO A 1 200 ? -13.725 30.614 -13.730 1.00 36.09 200 PRO A O 1
ATOM 1627 N N . PRO A 1 201 ? -11.947 30.519 -12.344 1.00 42.62 201 PRO A N 1
ATOM 1628 C CA . PRO A 1 201 ? -12.136 31.874 -11.850 1.00 42.62 201 PRO A CA 1
ATOM 1629 C C . PRO A 1 201 ? -11.990 32.844 -13.023 1.00 42.62 201 PRO A C 1
ATOM 1631 O O . PRO A 1 201 ? -10.946 32.896 -13.675 1.00 42.62 201 PRO A O 1
ATOM 1634 N N . THR A 1 202 ? -13.070 33.564 -13.322 1.00 55.09 202 THR A N 1
ATOM 1635 C CA . THR A 1 202 ? -13.051 34.684 -14.258 1.00 55.09 202 THR A CA 1
ATOM 1636 C C . THR A 1 202 ? -12.186 35.774 -13.644 1.00 55.09 202 THR A C 1
ATOM 1638 O O . THR A 1 202 ? -12.496 36.251 -12.550 1.00 55.09 202 THR A O 1
ATOM 1641 N N . VAL A 1 203 ? -11.084 36.087 -14.326 1.00 60.47 203 VAL A N 1
ATOM 1642 C CA . VAL A 1 203 ? -10.232 37.253 -14.054 1.00 60.47 203 VAL A CA 1
ATOM 1643 C C . VAL A 1 203 ? -11.035 38.531 -14.253 1.00 60.47 203 VAL A C 1
ATOM 1645 O O . VAL A 1 203 ? -11.822 38.565 -15.227 1.00 60.47 203 VAL A O 1
#